Protein AF-A0A9E0RTG4-F1 (afdb_monomer)

Sequence (186 aa):
MSEPASCKRPSFFIAGAPKCGTTSLHFALNQHPGIYLPDDEVHHFSMDDPVWHRGYFHTRGGALNGVWLGEADQQVDAWYRQKYADAPDGAICGEDSPVYLYSPVAAHRIRQSVPDAKAIFMLRDPVKRAYSQYWHLMKMGRATQSFEDTLLSNPLLISGSTYELHLRHWIDVLGHDRVKIVLFED

Structure (mmCIF, N/CA/C/O backbone):
data_AF-A0A9E0RTG4-F1
#
_entry.id   AF-A0A9E0RTG4-F1
#
loop_
_atom_site.group_PDB
_atom_site.id
_atom_site.type_symbol
_atom_site.label_atom_id
_atom_site.label_alt_id
_atom_site.label_comp_id
_atom_site.label_asym_id
_atom_site.label_entity_id
_atom_site.label_seq_id
_atom_site.pdbx_PDB_ins_code
_atom_site.Cartn_x
_atom_site.Cartn_y
_atom_site.Cartn_z
_atom_site.occupancy
_atom_site.B_iso_or_equiv
_atom_site.auth_seq_id
_atom_site.auth_comp_id
_atom_site.auth_asym_id
_atom_site.auth_atom_id
_atom_site.pdbx_PDB_model_num
ATOM 1 N N . MET A 1 1 ? -15.977 8.979 34.173 1.00 32.62 1 MET A N 1
ATOM 2 C CA . MET A 1 1 ? -15.911 9.482 32.786 1.00 32.62 1 MET A CA 1
ATOM 3 C C . MET A 1 1 ? -14.737 8.770 32.146 1.00 32.62 1 MET A C 1
ATOM 5 O O . MET A 1 1 ? -13.634 8.930 32.646 1.00 32.62 1 MET A O 1
ATOM 9 N N . SER A 1 2 ? -14.980 7.867 31.197 1.00 34.78 2 SER A N 1
ATOM 10 C CA . SER A 1 2 ? -13.913 7.154 30.485 1.00 34.78 2 SER A CA 1
ATOM 11 C C . SER A 1 2 ? -13.177 8.136 29.577 1.00 34.78 2 SER A C 1
ATOM 13 O O . SER A 1 2 ? -13.837 8.899 28.873 1.00 34.78 2 SER A O 1
ATOM 15 N N . GLU A 1 3 ? -11.844 8.136 29.614 1.00 34.00 3 GLU A N 1
ATOM 16 C CA . GLU A 1 3 ? -11.017 8.895 28.670 1.00 34.00 3 GLU A CA 1
ATOM 17 C C . GLU A 1 3 ? -11.428 8.566 27.222 1.00 34.00 3 GLU A C 1
ATOM 19 O O . GLU A 1 3 ? -11.713 7.396 26.930 1.00 34.00 3 GLU A O 1
ATOM 24 N N . PRO A 1 4 ? -11.483 9.552 26.308 1.00 39.31 4 PRO A N 1
ATOM 25 C CA . PRO A 1 4 ? -11.612 9.253 24.890 1.00 39.31 4 PRO A CA 1
ATOM 26 C C . PRO A 1 4 ? -10.400 8.411 24.475 1.00 39.31 4 PRO A C 1
ATOM 28 O O . PRO A 1 4 ? -9.256 8.747 24.779 1.00 39.31 4 PRO A O 1
ATOM 31 N N . ALA A 1 5 ? -10.651 7.269 23.835 1.00 45.44 5 ALA A N 1
ATOM 32 C CA . ALA A 1 5 ? -9.586 6.411 23.344 1.00 45.44 5 ALA A CA 1
ATOM 33 C C . ALA A 1 5 ? -8.844 7.153 22.224 1.00 45.44 5 ALA A C 1
ATOM 35 O O . ALA A 1 5 ? -9.316 7.205 21.089 1.00 45.44 5 ALA A O 1
ATOM 36 N N . SER A 1 6 ? -7.699 7.751 22.552 1.00 53.72 6 SER A N 1
ATOM 37 C CA . SER A 1 6 ? -6.778 8.264 21.546 1.00 53.72 6 SER A CA 1
ATOM 38 C C . SER A 1 6 ? -6.336 7.117 20.642 1.00 53.72 6 SER A C 1
ATOM 40 O O . SER A 1 6 ? -6.116 5.983 21.088 1.00 53.72 6 SER A O 1
ATOM 42 N N . CYS A 1 7 ? -6.247 7.389 19.346 1.00 62.59 7 CYS A N 1
ATOM 43 C CA . CYS A 1 7 ? -5.831 6.395 18.379 1.00 62.59 7 CYS A CA 1
ATOM 44 C C . CYS A 1 7 ? -4.327 6.115 18.535 1.00 62.59 7 CYS A C 1
ATOM 46 O O . CYS A 1 7 ? -3.487 6.863 18.051 1.00 62.59 7 CYS A O 1
ATOM 48 N N . LYS A 1 8 ? -3.969 5.049 19.262 1.00 73.25 8 LYS A N 1
ATOM 49 C CA . LYS A 1 8 ? -2.560 4.732 19.579 1.00 73.25 8 LYS A CA 1
ATOM 50 C C . LYS A 1 8 ? -1.876 3.815 18.564 1.00 73.25 8 LYS A C 1
ATOM 52 O O . LYS A 1 8 ? -0.674 3.588 18.692 1.00 73.25 8 LYS A O 1
ATOM 57 N N . ARG A 1 9 ? -2.623 3.231 17.620 1.00 82.75 9 ARG A N 1
ATOM 58 C CA . ARG A 1 9 ? -2.137 2.274 16.609 1.00 82.75 9 ARG A CA 1
ATOM 59 C C . ARG A 1 9 ? -3.038 2.290 15.368 1.00 82.75 9 ARG A C 1
ATOM 61 O O . ARG A 1 9 ? -4.231 2.568 15.510 1.00 82.75 9 ARG A O 1
ATOM 68 N N . PRO A 1 10 ? -2.513 1.955 14.178 1.00 93.62 10 PRO A N 1
ATOM 69 C CA . PRO A 1 10 ? -3.327 1.861 12.976 1.00 93.62 10 PRO A CA 1
ATOM 70 C C . PRO A 1 10 ? -4.262 0.653 13.031 1.00 93.62 10 PRO A C 1
ATOM 72 O O . PRO A 1 10 ? -3.950 -0.388 13.608 1.00 93.62 10 PRO A O 1
ATOM 75 N N . SER A 1 11 ? -5.419 0.808 12.399 1.00 94.75 11 SER A N 1
ATOM 76 C CA . SER A 1 11 ? -6.455 -0.224 12.262 1.00 94.75 11 SER A CA 1
ATOM 77 C C . SER A 1 11 ? -6.643 -0.683 10.812 1.00 94.75 11 SER A C 1
ATOM 79 O O . SER A 1 11 ? -7.240 -1.732 10.559 1.00 94.75 11 SER A O 1
ATOM 81 N N . PHE A 1 12 ? -6.105 0.074 9.854 1.00 97.62 12 PHE A N 1
ATOM 82 C CA . PHE A 1 12 ? -6.075 -0.292 8.445 1.00 97.62 12 PHE A CA 1
ATOM 83 C C . PHE A 1 12 ? -4.732 0.065 7.800 1.00 97.62 12 PHE A C 1
ATOM 85 O O . PHE A 1 12 ? -4.020 0.948 8.270 1.00 97.62 12 PHE A O 1
ATOM 92 N N . PHE A 1 13 ? -4.401 -0.619 6.708 1.00 98.25 13 PHE A N 1
ATOM 93 C CA . PHE A 1 13 ? -3.112 -0.498 6.032 1.00 98.25 13 PHE A CA 1
ATOM 94 C C . PHE A 1 13 ? -3.311 -0.328 4.528 1.00 98.25 13 PHE A C 1
ATOM 96 O O . PHE A 1 13 ? -3.950 -1.166 3.896 1.00 98.25 13 PHE A O 1
ATOM 103 N N . ILE A 1 14 ? -2.742 0.719 3.937 1.00 98.31 14 ILE A N 1
ATOM 104 C CA . ILE A 1 14 ? -2.537 0.824 2.4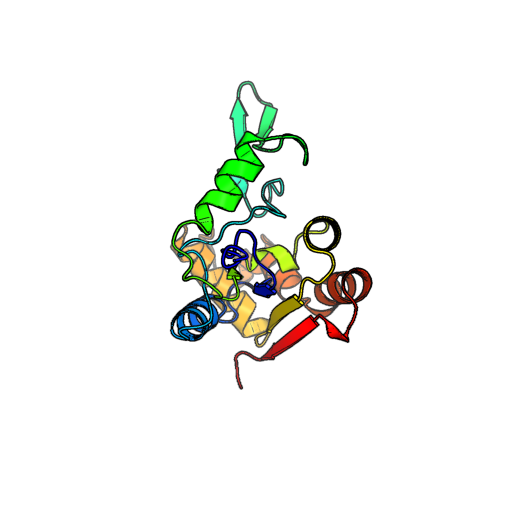91 1.00 98.31 14 ILE A CA 1
ATOM 105 C C . ILE A 1 14 ? -1.247 0.054 2.201 1.00 98.31 14 ILE A C 1
ATOM 107 O O . ILE A 1 14 ? -0.135 0.563 2.319 1.00 98.31 14 ILE A O 1
ATOM 111 N N . ALA A 1 15 ? -1.402 -1.237 1.928 1.00 97.75 15 ALA A N 1
ATOM 112 C CA . ALA A 1 15 ? -0.297 -2.190 1.933 1.00 97.75 15 ALA A CA 1
ATOM 113 C C . ALA A 1 15 ? 0.305 -2.416 0.542 1.00 97.75 15 ALA A C 1
ATOM 115 O O . ALA A 1 15 ? 1.236 -3.199 0.395 1.00 97.75 15 ALA A O 1
ATOM 116 N N . GLY A 1 16 ? -0.209 -1.752 -0.492 1.00 96.44 16 GLY A N 1
ATOM 117 C CA . GLY A 1 16 ? 0.345 -1.848 -1.833 1.00 96.44 16 GLY A CA 1
ATOM 118 C C . GLY A 1 16 ? -0.578 -1.342 -2.925 1.00 96.44 16 GLY A C 1
ATOM 119 O O . GLY A 1 16 ? -1.669 -0.865 -2.650 1.00 96.44 16 GLY A O 1
ATOM 120 N N . ALA A 1 17 ? -0.163 -1.431 -4.183 1.00 96.62 17 ALA A N 1
ATOM 121 C CA . ALA A 1 17 ? 1.205 -1.725 -4.611 1.00 96.62 17 ALA A CA 1
ATOM 122 C C . ALA A 1 17 ? 1.969 -0.422 -4.933 1.00 96.62 17 ALA A C 1
ATOM 124 O O . ALA A 1 17 ? 1.361 0.561 -5.376 1.00 96.62 17 ALA A O 1
ATOM 125 N N . PRO A 1 18 ? 3.311 -0.388 -4.810 1.00 95.50 18 PRO A N 1
ATOM 126 C CA . PRO A 1 18 ? 4.097 0.757 -5.243 1.00 95.50 18 PRO A CA 1
ATOM 127 C C . PRO A 1 18 ? 3.810 1.093 -6.708 1.00 95.50 18 PRO A C 1
ATOM 129 O O . PRO A 1 18 ? 3.709 0.206 -7.563 1.00 95.50 18 PRO A O 1
ATOM 132 N N . LYS A 1 19 ? 3.735 2.397 -6.995 1.00 96.12 19 LYS A N 1
ATOM 133 C C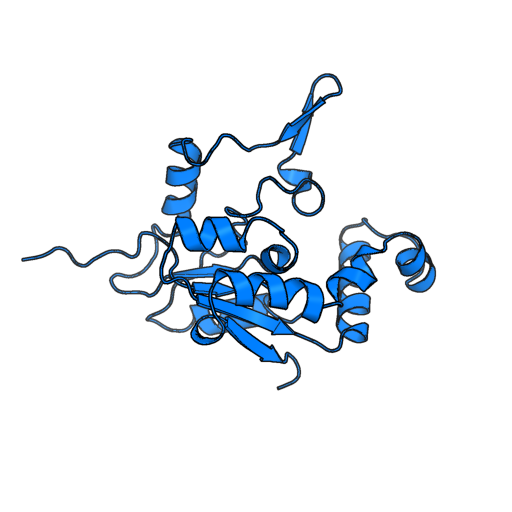A . LYS A 1 19 ? 3.443 2.965 -8.328 1.00 96.12 19 LYS A CA 1
ATOM 134 C C . LYS A 1 19 ? 2.015 2.727 -8.842 1.00 96.12 19 LYS A C 1
ATOM 136 O O . LYS A 1 19 ? 1.767 2.915 -10.038 1.00 96.12 19 LYS A O 1
ATOM 141 N N . CYS A 1 20 ? 1.090 2.409 -7.936 1.00 97.56 20 CYS A N 1
ATOM 142 C CA . CYS A 1 20 ? -0.345 2.278 -8.212 1.00 97.56 20 CYS A CA 1
ATOM 143 C C . CYS A 1 20 ? -1.194 3.401 -7.591 1.00 97.56 20 CYS A C 1
ATOM 145 O O . CYS A 1 20 ? -2.394 3.236 -7.453 1.00 97.56 20 CYS A O 1
ATOM 147 N N . GLY A 1 21 ? -0.591 4.533 -7.206 1.00 96.06 21 GLY A N 1
ATOM 148 C CA . GLY A 1 21 ? -1.337 5.703 -6.714 1.00 96.06 21 GLY A CA 1
ATOM 149 C C . GLY A 1 21 ? -1.620 5.735 -5.209 1.00 96.06 21 GLY A C 1
ATOM 150 O O . GLY A 1 21 ? -2.395 6.583 -4.779 1.00 96.06 21 GLY A O 1
ATOM 151 N N . THR A 1 22 ? -0.967 4.887 -4.408 1.00 96.56 22 THR A N 1
ATOM 152 C CA . THR A 1 22 ? -1.130 4.845 -2.939 1.00 96.56 22 THR A CA 1
ATOM 153 C C . THR A 1 22 ? -0.923 6.206 -2.282 1.00 96.56 22 THR A C 1
ATOM 155 O O . THR A 1 22 ? -1.749 6.610 -1.480 1.00 96.56 22 THR A O 1
ATOM 158 N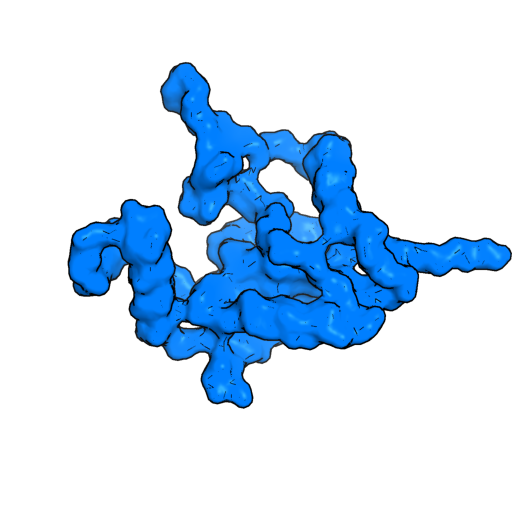 N . THR A 1 23 ? 0.064 6.988 -2.730 1.00 95.62 23 THR A N 1
ATOM 159 C CA . THR A 1 23 ? 0.286 8.362 -2.253 1.00 95.62 23 THR A CA 1
ATOM 160 C C . THR A 1 23 ? -0.923 9.279 -2.489 1.00 95.62 23 THR A C 1
ATOM 162 O O . THR A 1 23 ? -1.260 10.099 -1.644 1.00 95.62 23 THR A O 1
ATOM 165 N N . SER A 1 24 ? -1.610 9.155 -3.629 1.00 96.12 24 SER A N 1
ATOM 166 C CA . SER A 1 24 ? -2.820 9.943 -3.899 1.00 96.12 24 SER A CA 1
ATOM 167 C C . SER A 1 24 ? -3.982 9.502 -3.010 1.00 96.12 24 SER A C 1
ATOM 169 O O . SER A 1 24 ? -4.694 10.354 -2.482 1.00 96.12 24 SER A O 1
ATOM 171 N N . LEU A 1 25 ? -4.143 8.191 -2.801 1.00 96.75 25 LEU A N 1
ATOM 172 C CA . LEU A 1 25 ? -5.133 7.647 -1.869 1.00 96.75 25 LEU A CA 1
ATOM 173 C C . LEU A 1 25 ? -4.851 8.084 -0.427 1.00 96.75 25 LEU A C 1
ATOM 175 O O . LEU A 1 25 ? -5.777 8.485 0.268 1.00 96.75 25 LEU A O 1
ATOM 179 N N . HIS A 1 26 ? -3.588 8.054 -0.004 1.00 97.25 26 HIS A N 1
ATOM 180 C CA . HIS A 1 26 ? -3.135 8.555 1.286 1.00 97.25 26 HIS A CA 1
ATOM 181 C C . HIS A 1 26 ? -3.600 9.995 1.496 1.00 97.25 26 HIS A C 1
ATOM 183 O O . HIS A 1 26 ? -4.314 10.275 2.455 1.00 97.25 26 HIS A O 1
ATOM 189 N N . PHE A 1 27 ? -3.264 10.898 0.566 1.00 96.75 27 PHE A N 1
ATOM 190 C CA . PHE A 1 27 ? -3.663 12.302 0.670 1.00 96.75 27 PHE A CA 1
ATOM 191 C C . PHE A 1 27 ? -5.182 12.477 0.686 1.00 96.75 27 PHE A C 1
ATOM 193 O O . PHE A 1 27 ? -5.687 13.284 1.460 1.00 96.75 27 PHE A O 1
ATOM 200 N N . ALA A 1 28 ? -5.919 11.724 -0.134 1.00 96.56 28 ALA A N 1
ATOM 201 C CA . ALA A 1 28 ? -7.377 11.797 -0.161 1.00 96.56 28 ALA A CA 1
ATOM 202 C C . ALA A 1 28 ? -8.010 11.324 1.160 1.00 96.56 28 ALA A C 1
ATOM 204 O O . ALA A 1 28 ? -8.926 11.966 1.668 1.00 96.56 28 ALA A O 1
ATOM 205 N N . LEU A 1 29 ? -7.515 10.227 1.743 1.00 96.44 29 LEU A N 1
ATOM 206 C CA . LEU A 1 29 ? -8.007 9.713 3.022 1.00 96.44 29 LEU A CA 1
ATOM 207 C C . LEU A 1 29 ? -7.655 10.643 4.185 1.00 96.44 29 LEU A C 1
ATOM 209 O O . LEU A 1 29 ? -8.510 10.885 5.033 1.00 96.44 29 LEU A O 1
ATOM 213 N N . ASN A 1 30 ? -6.448 11.214 4.199 1.00 94.94 30 ASN A N 1
ATOM 214 C CA . ASN A 1 30 ? -6.004 12.117 5.265 1.00 94.94 30 ASN A CA 1
ATOM 215 C C . ASN A 1 30 ? -6.729 13.483 5.248 1.00 94.94 30 ASN A C 1
ATOM 217 O O . ASN A 1 30 ? -6.630 14.248 6.200 1.00 94.94 30 ASN A O 1
ATOM 221 N N . GLN A 1 31 ? -7.491 13.800 4.191 1.00 96.50 31 GLN A N 1
ATOM 222 C CA . GLN A 1 31 ? -8.398 14.959 4.172 1.00 96.50 31 GLN A CA 1
ATOM 223 C C . GLN A 1 31 ? -9.698 14.723 4.956 1.00 96.50 31 GLN A C 1
ATOM 225 O O . GLN A 1 31 ? -10.408 15.681 5.269 1.00 96.50 31 GLN A O 1
ATOM 230 N N . HIS A 1 32 ? -10.053 13.471 5.251 1.00 96.38 32 HIS A N 1
ATOM 231 C CA . HIS A 1 32 ? -11.275 13.163 5.981 1.00 96.38 32 HIS A CA 1
ATOM 232 C C . HIS A 1 32 ? -11.073 13.412 7.488 1.00 96.38 32 HIS A C 1
ATOM 234 O O . HIS A 1 32 ? -10.187 12.803 8.080 1.00 96.38 32 HIS A O 1
ATOM 240 N N . PRO A 1 33 ? -11.930 14.201 8.169 1.00 94.00 33 PRO A N 1
ATOM 241 C CA . PRO A 1 33 ? -11.701 14.613 9.563 1.00 94.00 33 PRO A CA 1
ATOM 242 C C . PRO A 1 33 ? -11.706 13.459 10.580 1.00 94.00 33 PRO A C 1
ATOM 244 O O . PRO A 1 33 ? -11.260 13.625 11.708 1.00 94.00 33 PRO A O 1
ATOM 247 N N . GLY A 1 34 ? -12.239 12.296 10.196 1.00 95.44 34 GLY A N 1
ATOM 248 C CA . GLY A 1 34 ? -12.244 11.076 11.009 1.00 95.44 34 GLY A CA 1
ATOM 249 C C . GLY A 1 34 ? -11.129 10.072 10.693 1.00 95.44 34 GLY A C 1
ATOM 250 O O . GLY A 1 34 ? -11.194 8.957 11.202 1.00 95.44 34 GLY A O 1
ATOM 251 N N . ILE A 1 35 ? -10.167 10.402 9.826 1.00 96.19 35 ILE A N 1
ATOM 252 C CA . ILE A 1 35 ? -9.053 9.518 9.452 1.00 96.19 35 ILE A CA 1
ATOM 253 C C . ILE A 1 35 ? -7.731 10.230 9.732 1.00 96.19 35 ILE A C 1
ATOM 255 O O . ILE A 1 35 ? -7.622 11.433 9.531 1.00 96.19 35 ILE A O 1
ATOM 259 N N . TYR A 1 36 ? -6.735 9.471 10.183 1.00 96.62 36 TYR A N 1
ATOM 260 C CA . TYR A 1 36 ? -5.370 9.958 10.346 1.00 96.62 36 TYR A CA 1
ATOM 261 C C . TYR A 1 36 ? -4.363 8.977 9.738 1.00 96.62 36 TYR A C 1
ATOM 263 O O . TYR A 1 36 ? -4.412 7.773 9.998 1.00 96.62 36 TYR A O 1
ATOM 271 N N . LEU A 1 37 ? -3.430 9.497 8.950 1.00 96.12 37 LEU A N 1
ATOM 272 C CA . LEU A 1 37 ? -2.278 8.784 8.406 1.00 96.12 37 LEU A CA 1
ATOM 273 C C . LEU A 1 37 ? -1.013 9.624 8.678 1.00 96.12 37 LEU A C 1
ATOM 275 O O . LEU A 1 37 ? -1.044 10.828 8.421 1.00 96.12 37 LEU A O 1
ATOM 279 N N . PRO A 1 38 ? 0.089 9.029 9.177 1.00 93.88 38 PRO A N 1
ATOM 280 C CA . PRO A 1 38 ? 1.368 9.732 9.314 1.00 93.88 38 PRO A CA 1
ATOM 281 C C . PRO A 1 38 ? 1.924 10.173 7.953 1.00 93.88 38 PRO A C 1
ATOM 283 O O . PRO A 1 38 ? 1.828 9.408 7.003 1.00 93.88 38 PRO A O 1
ATOM 286 N N . ASP A 1 39 ? 2.572 11.337 7.863 1.00 91.00 39 ASP A N 1
ATOM 287 C CA . ASP A 1 39 ? 3.062 11.895 6.585 1.00 91.00 39 ASP A CA 1
ATOM 288 C C . ASP A 1 39 ? 4.107 11.026 5.852 1.00 91.00 39 ASP A C 1
ATOM 290 O O . ASP A 1 39 ? 4.315 11.183 4.646 1.00 91.00 39 ASP A O 1
ATOM 294 N N . ASP A 1 40 ? 4.801 10.136 6.567 1.00 86.62 40 ASP A N 1
ATOM 295 C CA . ASP A 1 40 ? 5.832 9.259 6.020 1.00 86.62 40 ASP A CA 1
ATOM 296 C C . ASP A 1 40 ? 5.413 7.782 5.966 1.00 86.62 40 ASP A C 1
ATOM 298 O O . ASP A 1 40 ? 4.680 7.284 6.821 1.00 86.62 40 ASP A O 1
ATOM 302 N N . GLU A 1 41 ? 5.924 7.052 4.965 1.00 87.88 41 GLU A N 1
ATOM 303 C CA . GLU A 1 41 ? 5.752 5.599 4.900 1.00 87.88 41 GLU A CA 1
ATOM 304 C C . GLU A 1 41 ? 6.530 4.941 6.058 1.00 87.88 41 GLU A C 1
ATOM 306 O O . GLU A 1 41 ? 7.757 5.018 6.132 1.00 87.88 41 GLU A O 1
ATOM 311 N N . VAL A 1 42 ? 5.809 4.320 6.998 1.00 87.12 42 VAL A N 1
ATOM 312 C CA . VAL A 1 42 ? 6.373 3.919 8.301 1.00 87.12 42 VAL A CA 1
ATOM 313 C C . VAL A 1 42 ? 7.170 2.612 8.233 1.00 87.12 42 VAL A C 1
ATOM 315 O O . VAL A 1 42 ? 8.144 2.440 8.965 1.00 87.12 42 VAL A O 1
ATOM 318 N N . HIS A 1 43 ? 6.768 1.678 7.368 1.00 88.94 43 HIS A N 1
ATOM 319 C CA . HIS A 1 43 ? 7.471 0.421 7.078 1.00 88.94 43 HIS A CA 1
ATOM 320 C C . HIS A 1 43 ? 7.719 -0.518 8.270 1.00 88.94 43 HIS A C 1
ATOM 322 O O . HIS A 1 43 ? 8.462 -1.492 8.142 1.00 88.94 43 HIS A O 1
ATOM 328 N N . HIS A 1 44 ? 7.080 -0.268 9.414 1.00 87.81 44 HIS A N 1
ATOM 329 C CA . HIS A 1 44 ? 7.273 -0.985 10.673 1.00 87.81 44 HIS A CA 1
ATOM 330 C C . HIS A 1 44 ? 7.257 -2.517 10.530 1.00 87.81 44 HIS A C 1
ATOM 332 O O . HIS A 1 44 ? 8.161 -3.197 11.015 1.00 87.81 44 HIS A O 1
ATOM 338 N N . PHE A 1 45 ? 6.281 -3.068 9.806 1.00 89.94 45 PHE A N 1
ATOM 339 C CA . PHE A 1 45 ? 6.077 -4.512 9.672 1.00 89.94 45 PHE A CA 1
ATOM 340 C C . PHE A 1 45 ? 6.967 -5.194 8.622 1.00 89.94 45 PHE A C 1
ATOM 342 O O . PHE A 1 45 ? 6.975 -6.425 8.546 1.00 89.94 45 PHE A O 1
ATOM 349 N N . SER A 1 46 ? 7.746 -4.425 7.856 1.00 87.38 46 SER A N 1
ATOM 350 C CA . SER A 1 46 ? 8.703 -4.937 6.864 1.00 87.38 46 SER A CA 1
ATOM 351 C C . SER A 1 46 ? 10.113 -4.368 7.021 1.00 87.38 46 SER A C 1
ATOM 353 O O . SER A 1 46 ? 10.920 -4.529 6.115 1.00 87.38 46 SER A O 1
ATOM 355 N N . MET A 1 47 ? 10.415 -3.655 8.108 1.00 75.75 47 MET A N 1
ATOM 356 C CA . MET A 1 47 ? 11.676 -2.917 8.289 1.00 75.75 47 MET A CA 1
ATOM 357 C C . MET A 1 47 ? 12.924 -3.810 8.177 1.00 75.75 47 MET A C 1
ATOM 359 O O . MET A 1 47 ? 14.005 -3.339 7.831 1.00 75.75 47 MET A O 1
ATOM 363 N N . ASP A 1 48 ? 12.759 -5.109 8.417 1.00 69.38 48 ASP A N 1
ATOM 364 C CA . ASP A 1 48 ? 13.778 -6.146 8.309 1.00 69.38 48 ASP A CA 1
ATOM 365 C C . ASP A 1 48 ? 13.973 -6.706 6.886 1.00 69.38 48 ASP A C 1
ATOM 367 O O . ASP A 1 48 ? 14.703 -7.681 6.715 1.00 69.38 48 ASP A O 1
ATOM 371 N N . ASP A 1 49 ? 13.379 -6.097 5.858 1.00 74.88 49 ASP A N 1
ATOM 372 C CA . ASP A 1 49 ? 13.569 -6.508 4.468 1.00 74.88 49 ASP A CA 1
ATOM 373 C C . ASP A 1 49 ? 14.747 -5.759 3.806 1.00 74.88 49 ASP A C 1
ATOM 375 O O . ASP A 1 49 ? 14.599 -4.614 3.369 1.00 74.88 49 ASP A O 1
ATOM 379 N N . PRO A 1 50 ? 15.932 -6.377 3.645 1.00 66.38 50 PRO A N 1
ATOM 380 C CA . PRO A 1 50 ? 17.091 -5.701 3.067 1.00 66.38 50 PRO A CA 1
ATOM 381 C C . PRO A 1 50 ? 16.959 -5.441 1.561 1.00 66.38 50 PRO A C 1
ATOM 383 O O . PRO A 1 50 ? 17.784 -4.721 0.995 1.00 66.38 50 PRO A O 1
ATOM 386 N N . VAL A 1 51 ? 15.969 -6.024 0.878 1.00 70.69 51 VAL A N 1
ATOM 387 C CA . VAL A 1 51 ? 15.720 -5.782 -0.548 1.00 70.69 51 VAL A CA 1
ATOM 388 C C . VAL A 1 51 ? 15.007 -4.448 -0.720 1.00 70.69 51 VAL A C 1
ATOM 390 O O . VAL A 1 51 ? 15.450 -3.613 -1.514 1.00 70.69 51 VAL A O 1
ATOM 393 N N . TRP A 1 52 ? 13.944 -4.227 0.051 1.00 68.50 52 TRP A N 1
ATOM 394 C CA . TRP A 1 52 ? 13.100 -3.036 -0.068 1.00 68.50 52 TRP A CA 1
ATOM 395 C C . TRP A 1 52 ? 13.535 -1.890 0.850 1.00 68.50 52 TRP A C 1
ATOM 397 O O . TRP A 1 52 ? 13.382 -0.726 0.481 1.00 68.50 52 TRP A O 1
ATOM 407 N N . HIS A 1 53 ? 14.193 -2.207 1.966 1.00 68.44 53 HIS A N 1
ATOM 408 C CA . HIS A 1 53 ? 14.550 -1.268 3.032 1.00 68.44 53 HIS A CA 1
ATOM 409 C C . HIS A 1 53 ? 16.053 -1.113 3.229 1.00 68.44 53 HIS A C 1
ATOM 411 O O . HIS A 1 53 ? 16.505 -0.878 4.341 1.00 68.44 53 HIS A O 1
ATOM 417 N N . ARG A 1 54 ? 16.854 -1.163 2.152 1.00 60.00 54 ARG A N 1
ATOM 418 C CA . ARG A 1 54 ? 18.330 -1.026 2.215 1.00 60.00 54 ARG A CA 1
ATOM 419 C C . ARG A 1 54 ? 18.840 0.111 3.111 1.00 60.00 54 ARG A C 1
ATOM 421 O O . ARG A 1 54 ? 19.901 -0.041 3.695 1.00 60.00 54 ARG A O 1
ATOM 428 N N . GLY A 1 55 ? 18.116 1.228 3.225 1.00 57.44 55 GLY A N 1
ATOM 429 C CA . GLY A 1 55 ? 18.496 2.356 4.091 1.00 57.44 55 GLY A CA 1
ATOM 430 C C . GLY A 1 55 ? 18.471 2.052 5.596 1.00 57.44 55 GLY A C 1
ATOM 431 O O . GLY A 1 55 ? 19.167 2.715 6.357 1.00 57.44 55 GLY A O 1
ATOM 432 N N . TYR A 1 56 ? 17.731 1.027 6.022 1.00 55.53 56 TYR A N 1
ATOM 433 C CA . TYR A 1 56 ? 17.701 0.538 7.404 1.00 55.53 56 TYR A CA 1
ATOM 434 C C . TYR A 1 56 ? 18.822 -0.472 7.701 1.00 55.53 56 TYR A C 1
ATOM 436 O O . TYR A 1 56 ? 18.978 -0.914 8.841 1.00 55.53 56 TYR A O 1
ATOM 444 N N . PHE A 1 57 ? 19.637 -0.819 6.698 1.00 60.28 57 PHE A N 1
ATOM 445 C CA . PHE A 1 57 ? 20.743 -1.763 6.815 1.00 60.28 57 PHE A CA 1
ATOM 446 C C . PHE A 1 57 ? 22.069 -1.063 6.543 1.00 60.28 57 PHE A C 1
ATOM 448 O O . PHE A 1 57 ? 22.275 -0.457 5.495 1.00 60.28 57 PHE A O 1
ATOM 455 N N . HIS A 1 58 ? 23.005 -1.193 7.477 1.00 57.81 58 HIS A N 1
ATOM 456 C CA . HIS A 1 58 ? 24.352 -0.655 7.336 1.00 57.81 58 HIS A CA 1
ATOM 457 C C . HIS A 1 58 ? 25.373 -1.781 7.474 1.00 57.81 58 HIS A C 1
ATOM 459 O O . HIS A 1 58 ? 25.293 -2.626 8.367 1.00 57.81 58 HIS A O 1
ATOM 465 N N . THR A 1 59 ? 26.378 -1.793 6.603 1.00 52.75 59 THR A N 1
ATOM 466 C CA . THR A 1 59 ? 27.499 -2.725 6.730 1.00 52.75 59 THR A CA 1
ATOM 467 C C . THR A 1 59 ? 28.512 -2.188 7.733 1.00 52.75 59 THR A C 1
ATOM 469 O O . THR A 1 59 ? 29.112 -1.138 7.499 1.00 52.75 59 THR A O 1
ATOM 472 N N . ARG A 1 60 ? 28.759 -2.919 8.826 1.00 45.16 60 ARG A N 1
ATOM 473 C CA . ARG A 1 60 ? 29.871 -2.640 9.754 1.00 45.16 60 ARG A CA 1
ATOM 474 C C . ARG A 1 60 ? 30.707 -3.908 9.903 1.00 45.16 60 ARG A C 1
ATOM 476 O O . ARG A 1 60 ? 30.176 -4.945 10.277 1.00 45.16 60 ARG A O 1
ATOM 483 N N . GLY A 1 61 ? 31.999 -3.832 9.574 1.00 49.59 61 GLY A N 1
ATOM 484 C CA . GLY A 1 61 ? 32.922 -4.974 9.667 1.00 49.59 61 GLY A CA 1
ATOM 485 C C . GLY A 1 61 ? 32.660 -6.115 8.671 1.00 49.59 61 GLY A C 1
ATOM 486 O O . GLY A 1 61 ? 33.043 -7.244 8.946 1.00 49.59 61 GLY A O 1
ATOM 487 N N . GLY A 1 62 ? 31.993 -5.851 7.541 1.00 48.47 62 GLY A N 1
ATOM 488 C CA . GLY A 1 62 ? 31.679 -6.870 6.525 1.00 48.47 62 GLY A CA 1
ATOM 489 C C . GLY A 1 62 ? 30.378 -7.650 6.758 1.00 48.47 62 GLY A C 1
ATOM 490 O O . GLY A 1 62 ? 29.977 -8.410 5.884 1.00 48.47 62 GLY A O 1
ATOM 491 N N . ALA A 1 63 ? 29.685 -7.426 7.880 1.00 52.53 63 ALA A N 1
ATOM 492 C CA . ALA A 1 63 ? 28.350 -7.966 8.139 1.00 52.53 63 ALA A CA 1
ATOM 493 C C . ALA A 1 63 ? 27.261 -6.921 7.838 1.00 52.53 63 ALA A C 1
ATOM 495 O O . ALA A 1 63 ? 27.420 -5.740 8.170 1.00 52.53 63 ALA A O 1
ATOM 496 N N . LEU A 1 64 ? 26.156 -7.355 7.219 1.00 51.28 64 LEU A N 1
ATOM 497 C CA . LEU A 1 64 ? 24.925 -6.568 7.095 1.00 51.28 64 LEU A CA 1
ATOM 498 C C . LEU A 1 64 ? 24.269 -6.482 8.475 1.00 51.28 64 LEU A C 1
ATOM 500 O O . LEU A 1 64 ? 23.734 -7.473 8.962 1.00 51.28 64 LEU A O 1
ATOM 504 N N . ASN A 1 65 ? 24.312 -5.306 9.099 1.00 48.50 65 ASN A N 1
ATOM 505 C CA . ASN A 1 65 ?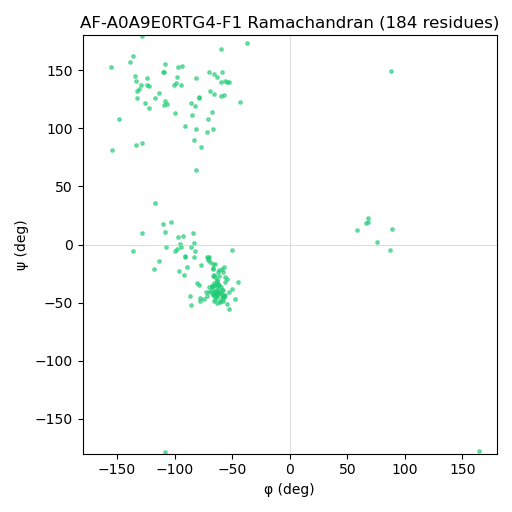 23.591 -5.047 10.338 1.00 48.50 65 ASN A CA 1
ATOM 506 C C . ASN A 1 65 ? 22.306 -4.294 9.987 1.00 48.50 65 ASN A C 1
ATOM 508 O O . ASN A 1 65 ? 22.359 -3.166 9.495 1.00 48.50 65 ASN A O 1
ATOM 512 N N . GLY A 1 66 ? 21.164 -4.942 10.189 1.00 53.38 66 GLY A N 1
ATOM 513 C CA . GLY A 1 66 ? 19.846 -4.325 10.061 1.00 53.38 66 GLY A CA 1
ATOM 514 C C . GLY A 1 66 ? 19.334 -3.810 11.393 1.00 53.38 66 GLY A C 1
ATOM 515 O O . GLY A 1 66 ? 19.681 -4.346 12.446 1.00 53.38 66 GLY A O 1
ATOM 516 N N . VAL A 1 67 ? 18.468 -2.802 11.347 1.00 51.88 67 VAL A N 1
ATOM 517 C CA . VAL A 1 67 ? 17.617 -2.460 12.488 1.00 51.88 67 VAL A CA 1
ATOM 518 C C . VAL A 1 67 ? 16.470 -3.474 12.534 1.00 51.88 67 VAL A C 1
ATOM 520 O O . VAL A 1 67 ? 15.397 -3.233 11.994 1.00 51.88 67 VAL A O 1
ATOM 523 N N . TRP A 1 68 ? 16.702 -4.638 13.147 1.00 51.50 68 TRP A N 1
ATOM 524 C CA . TRP A 1 68 ? 15.603 -5.397 13.744 1.00 51.50 68 TRP A CA 1
ATOM 525 C C . TRP A 1 68 ? 16.054 -6.178 14.981 1.00 51.50 68 TRP A C 1
ATOM 527 O O . TRP A 1 68 ? 16.766 -7.180 14.904 1.00 51.50 68 TRP A O 1
ATOM 537 N N . LEU A 1 69 ? 15.611 -5.679 16.132 1.00 50.34 69 LEU A N 1
ATOM 538 C CA . LEU A 1 69 ? 15.424 -6.411 17.377 1.00 50.34 69 LEU A CA 1
ATOM 539 C C . LEU A 1 69 ? 13.927 -6.761 17.428 1.00 50.34 69 LEU A C 1
ATOM 541 O O . LEU A 1 69 ? 13.117 -5.977 16.949 1.00 50.34 69 LEU A O 1
ATOM 545 N N . GLY A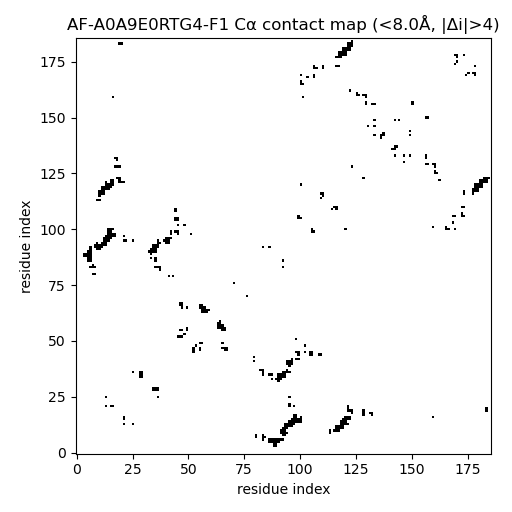 1 70 ? 13.588 -7.940 17.953 1.00 45.84 70 GLY A N 1
ATOM 546 C CA . GLY A 1 70 ? 12.244 -8.533 18.030 1.00 45.84 70 GLY A CA 1
ATOM 547 C C . GLY A 1 70 ? 11.050 -7.605 18.302 1.00 45.84 70 GLY A C 1
ATOM 548 O O . GLY A 1 70 ? 11.203 -6.486 18.775 1.00 45.84 70 GLY A O 1
ATOM 549 N N . GLU A 1 71 ? 9.835 -8.165 18.235 1.00 47.66 71 GLU A N 1
ATOM 550 C CA . GLU A 1 71 ? 8.596 -7.608 18.835 1.00 47.66 71 GLU A CA 1
ATOM 551 C C . GLU A 1 71 ? 8.740 -7.206 20.330 1.00 47.66 71 GLU A C 1
ATOM 553 O O . GLU A 1 71 ? 7.829 -6.639 20.925 1.00 47.66 71 GLU A O 1
ATOM 558 N N . ALA A 1 72 ? 9.891 -7.486 20.946 1.00 53.03 72 ALA A N 1
ATOM 559 C CA . ALA A 1 72 ? 10.266 -7.131 22.304 1.00 53.03 72 ALA A CA 1
ATOM 560 C C . ALA A 1 72 ? 11.070 -5.817 22.435 1.00 53.03 72 ALA A C 1
ATOM 562 O O . ALA A 1 72 ? 11.397 -5.444 23.565 1.00 53.03 72 ALA A O 1
ATOM 563 N N . ASP A 1 73 ? 11.413 -5.110 21.348 1.00 67.81 73 ASP A N 1
ATOM 564 C CA . ASP A 1 73 ? 12.110 -3.824 21.468 1.00 67.81 73 ASP A CA 1
ATOM 565 C C . ASP A 1 73 ? 11.131 -2.678 21.768 1.00 67.81 73 ASP A C 1
ATOM 567 O O . ASP A 1 73 ? 10.474 -2.107 20.892 1.00 67.81 73 ASP A O 1
ATOM 571 N N . GLN A 1 74 ? 11.067 -2.318 23.050 1.00 70.44 74 GLN A N 1
ATOM 572 C CA . GLN A 1 74 ? 10.245 -1.222 23.563 1.00 70.44 74 GLN A CA 1
ATOM 573 C C . GLN A 1 74 ? 10.538 0.120 22.878 1.00 70.44 74 GLN A C 1
ATOM 575 O O . GLN A 1 74 ? 9.640 0.958 22.795 1.00 70.44 74 GLN A O 1
ATOM 580 N N . GLN A 1 75 ? 11.761 0.341 22.381 1.00 72.75 75 GLN A N 1
ATOM 581 C CA . GLN A 1 75 ? 12.125 1.581 21.695 1.00 72.75 75 GLN A CA 1
ATOM 582 C C . GLN A 1 75 ? 11.490 1.651 20.306 1.00 72.75 75 GLN A C 1
ATOM 584 O O . GLN A 1 75 ? 10.969 2.699 19.930 1.00 72.75 75 GLN A O 1
ATOM 589 N N . VAL A 1 76 ? 11.468 0.535 19.571 1.00 77.25 76 VAL A N 1
ATOM 590 C CA . VAL A 1 76 ? 10.846 0.456 18.239 1.00 77.25 76 VAL A CA 1
ATOM 591 C C . VAL A 1 76 ? 9.333 0.638 18.343 1.00 77.25 76 VAL A C 1
ATOM 593 O O . VAL A 1 76 ? 8.742 1.399 17.582 1.00 77.25 76 VAL A O 1
ATOM 596 N N . ASP A 1 77 ? 8.700 -0.006 19.320 1.00 79.12 77 ASP A N 1
ATOM 597 C CA . ASP A 1 77 ? 7.262 0.121 19.572 1.00 79.12 77 ASP A CA 1
ATOM 598 C C . ASP A 1 77 ? 6.880 1.529 20.081 1.00 79.12 77 ASP A C 1
ATOM 600 O O . ASP A 1 77 ? 5.845 2.077 19.697 1.00 79.12 77 ASP A O 1
ATOM 604 N N . ALA A 1 78 ? 7.728 2.172 20.893 1.00 83.06 78 ALA A N 1
ATOM 605 C CA . ALA A 1 78 ? 7.545 3.574 21.278 1.00 83.06 78 ALA A CA 1
ATOM 606 C C . ALA A 1 78 ? 7.675 4.530 20.081 1.00 83.06 78 ALA A C 1
ATOM 608 O O . ALA A 1 78 ? 6.804 5.380 19.896 1.00 83.06 78 ALA A O 1
ATOM 609 N N . TRP A 1 79 ? 8.708 4.357 19.250 1.00 85.50 79 TRP A N 1
ATOM 610 C CA . TRP A 1 79 ? 8.886 5.113 18.008 1.00 85.50 79 TRP A CA 1
ATOM 611 C C . TRP A 1 79 ? 7.682 4.950 17.076 1.00 85.50 79 TRP A C 1
ATOM 613 O O . TRP A 1 79 ? 7.160 5.933 16.554 1.00 85.50 79 TRP A O 1
ATOM 623 N N . TYR A 1 80 ? 7.192 3.720 16.921 1.00 87.06 80 TYR A N 1
ATOM 624 C CA . TYR A 1 80 ? 6.052 3.429 16.065 1.00 87.06 80 TYR A CA 1
ATOM 625 C C . TYR A 1 80 ? 4.775 4.118 1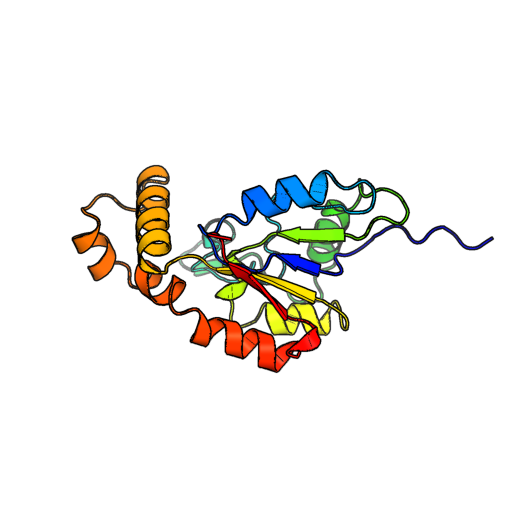6.558 1.00 87.06 80 TYR A C 1
ATOM 627 O O . TYR A 1 80 ? 4.081 4.769 15.780 1.00 87.06 80 TYR A O 1
ATOM 635 N N . ARG A 1 81 ? 4.494 4.064 17.867 1.00 87.62 81 ARG A N 1
ATOM 636 C CA . ARG A 1 81 ? 3.361 4.788 18.466 1.00 87.62 81 ARG A CA 1
ATOM 637 C C . ARG A 1 81 ? 3.463 6.300 18.312 1.00 87.62 81 ARG A C 1
ATOM 639 O O . ARG A 1 81 ? 2.438 6.955 18.151 1.00 87.62 81 ARG A O 1
ATOM 646 N N . GLN A 1 82 ? 4.672 6.857 18.358 1.00 89.50 82 GLN A N 1
ATOM 647 C CA . GLN A 1 82 ? 4.881 8.300 18.235 1.00 89.50 82 GLN A CA 1
ATOM 648 C C . GLN A 1 82 ? 4.393 8.850 16.887 1.00 89.50 82 GLN A C 1
ATOM 650 O O . GLN A 1 82 ? 3.964 9.997 16.829 1.00 89.50 82 GLN A O 1
ATOM 655 N N . LYS A 1 83 ? 4.368 8.031 15.826 1.00 91.62 83 LYS A N 1
ATOM 656 C CA . LYS A 1 83 ? 3.811 8.409 14.514 1.00 91.62 83 LYS A CA 1
ATOM 657 C C . LYS A 1 83 ? 2.335 8.825 14.562 1.00 91.62 83 LYS A C 1
ATOM 659 O O . LYS A 1 83 ? 1.868 9.531 13.673 1.00 91.62 83 LYS A O 1
ATOM 664 N N . TYR A 1 84 ? 1.620 8.412 15.606 1.00 92.88 84 TYR A N 1
ATOM 665 C CA . TYR A 1 84 ? 0.192 8.660 15.804 1.00 92.88 84 TYR A CA 1
ATOM 666 C C . TYR A 1 84 ? -0.090 9.676 16.919 1.00 92.88 84 TYR A C 1
ATOM 668 O O . TYR A 1 84 ? -1.235 9.825 17.331 1.00 92.88 84 TYR A O 1
ATOM 676 N N . ALA A 1 85 ? 0.936 10.372 17.427 1.00 91.06 85 ALA A N 1
ATOM 677 C CA . ALA A 1 85 ? 0.782 11.324 18.528 1.00 91.06 85 ALA A CA 1
ATOM 678 C C . ALA A 1 85 ? -0.123 12.518 18.176 1.00 91.06 85 ALA A C 1
ATOM 680 O O . ALA A 1 85 ? -0.818 13.020 19.055 1.00 91.06 85 ALA A O 1
ATOM 681 N N . ASP A 1 86 ? -0.143 12.920 16.903 1.00 91.56 86 ASP A N 1
ATOM 682 C CA . ASP A 1 86 ? -0.934 14.050 16.400 1.00 91.56 86 ASP A CA 1
ATOM 683 C C . ASP A 1 86 ? -2.317 13.629 15.864 1.00 91.56 86 ASP A C 1
ATOM 685 O O . ASP A 1 86 ? -3.040 14.440 15.282 1.00 91.56 86 ASP A O 1
ATOM 689 N N . ALA A 1 87 ? -2.710 12.361 16.049 1.00 93.19 87 ALA A N 1
ATOM 690 C CA . ALA A 1 87 ? -4.014 11.874 15.616 1.00 93.19 87 ALA A CA 1
ATOM 691 C C . ALA A 1 87 ? -5.148 12.555 16.409 1.00 93.19 87 ALA A C 1
ATOM 693 O O . ALA A 1 87 ? -5.120 12.528 17.644 1.00 93.19 87 ALA A O 1
ATOM 694 N N . PRO A 1 88 ? -6.179 13.113 15.741 1.00 91.50 88 PRO A N 1
ATOM 695 C CA . PRO A 1 88 ? -7.337 13.665 16.434 1.00 91.50 88 PRO A CA 1
ATOM 696 C C . PRO A 1 88 ? -8.049 12.615 17.295 1.00 91.50 88 PRO A C 1
ATOM 698 O O . PRO A 1 88 ? -8.112 11.432 16.944 1.00 91.50 88 PRO A O 1
ATOM 701 N N . ASP A 1 89 ? -8.647 13.054 18.402 1.00 89.62 89 ASP A N 1
ATOM 702 C CA . ASP A 1 89 ? -9.427 12.173 19.270 1.00 89.62 89 ASP A CA 1
ATOM 703 C C . ASP A 1 89 ? -10.562 11.490 18.491 1.00 89.62 89 ASP A C 1
ATOM 705 O O . ASP A 1 89 ? -11.361 12.133 17.810 1.00 89.62 89 ASP A O 1
ATOM 709 N N . GLY A 1 90 ? -10.638 10.161 18.601 1.00 88.69 90 GLY A N 1
ATOM 710 C CA . GLY A 1 90 ? -11.635 9.349 17.901 1.00 88.69 90 GLY A CA 1
ATOM 711 C C . GLY A 1 90 ? -11.371 9.125 16.406 1.00 88.69 90 GLY A C 1
ATOM 712 O O . GLY A 1 90 ? -12.183 8.462 15.760 1.00 88.69 90 GLY A O 1
ATOM 713 N N . ALA A 1 91 ? -10.262 9.626 15.850 1.00 94.00 91 ALA A N 1
ATOM 714 C CA . ALA A 1 91 ? -9.880 9.332 14.472 1.00 94.00 91 ALA A CA 1
ATOM 715 C C . ALA A 1 91 ? -9.528 7.847 14.284 1.00 94.00 91 ALA A C 1
ATOM 717 O O . ALA A 1 91 ? -8.963 7.188 15.159 1.00 94.00 91 ALA A O 1
ATOM 718 N N . ILE A 1 92 ? -9.826 7.322 13.098 1.00 95.44 92 ILE A N 1
ATOM 719 C CA . ILE A 1 92 ? -9.380 6.004 12.658 1.00 95.44 92 ILE A CA 1
ATOM 720 C C . ILE A 1 92 ? -7.982 6.167 12.061 1.00 95.44 92 ILE A C 1
ATOM 722 O O . ILE A 1 92 ? -7.836 6.750 10.986 1.00 95.44 92 ILE A O 1
ATOM 726 N N . CYS A 1 93 ? -6.954 5.635 12.723 1.00 96.19 93 CYS A N 1
ATOM 727 C CA . CYS A 1 93 ? -5.612 5.663 12.150 1.00 96.19 93 CYS A CA 1
ATOM 728 C C . CYS A 1 93 ? -5.411 4.548 11.133 1.00 96.19 93 CYS A C 1
ATOM 730 O O . CYS A 1 93 ? -5.848 3.406 11.344 1.00 96.19 93 CYS A O 1
ATOM 732 N N . GLY A 1 94 ? -4.671 4.868 10.080 1.00 96.62 94 GLY A N 1
ATOM 733 C CA . GLY A 1 94 ? -4.104 3.893 9.165 1.00 96.62 94 GLY A CA 1
ATOM 734 C C . GLY A 1 94 ? -2.613 4.097 8.962 1.00 96.62 94 GLY A C 1
ATOM 735 O O . GLY A 1 94 ? -2.015 5.024 9.502 1.00 96.62 94 GLY A O 1
ATOM 736 N N . GLU A 1 95 ? -2.025 3.236 8.145 1.00 96.31 95 GLU A N 1
ATOM 737 C CA . GLU A 1 95 ? -0.634 3.339 7.715 1.00 96.31 95 GLU A CA 1
ATOM 738 C C . GLU A 1 95 ? -0.531 3.134 6.202 1.00 96.31 95 GLU A C 1
ATOM 740 O O . GLU A 1 95 ? -1.208 2.262 5.658 1.00 96.31 95 GLU A O 1
ATOM 745 N N . ASP A 1 96 ? 0.330 3.900 5.528 1.00 95.69 96 ASP A N 1
ATOM 746 C CA . ASP A 1 96 ? 0.702 3.657 4.131 1.00 95.69 96 ASP A CA 1
ATOM 747 C C . ASP A 1 96 ? 2.126 3.101 4.063 1.00 95.69 96 ASP A C 1
ATOM 749 O O . ASP A 1 96 ? 3.081 3.692 4.566 1.00 95.69 96 ASP A O 1
ATOM 753 N N . SER A 1 97 ? 2.267 1.907 3.500 1.00 95.31 97 SER A N 1
ATOM 754 C CA . SER A 1 97 ? 3.555 1.260 3.260 1.00 95.31 97 SER A CA 1
ATOM 755 C C . SER A 1 97 ? 3.394 0.296 2.093 1.00 95.31 97 SER A C 1
ATOM 757 O O . SER A 1 97 ? 3.234 -0.911 2.290 1.00 95.31 97 SER A O 1
ATOM 759 N N . PRO A 1 98 ? 3.449 0.801 0.847 1.00 94.56 98 PRO A N 1
ATOM 760 C CA . PRO A 1 98 ? 3.056 0.033 -0.329 1.00 94.56 98 PRO A CA 1
ATOM 761 C C . PRO A 1 98 ? 3.908 -1.218 -0.566 1.00 94.56 98 PRO A C 1
ATOM 763 O O . PRO A 1 98 ? 3.487 -2.162 -1.228 1.00 94.56 98 PRO A O 1
ATOM 766 N N . VAL A 1 99 ? 5.132 -1.232 -0.042 1.00 92.69 99 VAL A N 1
ATOM 767 C CA . VAL A 1 99 ? 6.056 -2.370 -0.128 1.00 92.69 99 VAL A CA 1
ATOM 768 C C . VAL A 1 99 ? 5.636 -3.567 0.732 1.00 92.69 99 VAL A C 1
ATOM 770 O O . VAL A 1 99 ? 6.150 -4.663 0.515 1.00 92.69 99 VAL A O 1
ATOM 773 N N . TYR A 1 100 ? 4.682 -3.403 1.654 1.00 95.69 100 TYR A N 1
ATOM 774 C CA . TYR A 1 100 ? 4.134 -4.501 2.454 1.00 95.69 100 TYR A CA 1
ATOM 775 C C . TYR A 1 100 ? 3.560 -5.630 1.609 1.00 95.69 100 TYR A C 1
ATOM 777 O O . TYR A 1 100 ? 3.702 -6.789 1.992 1.00 95.69 100 TYR A O 1
ATOM 785 N N . LEU A 1 101 ? 3.001 -5.324 0.438 1.00 96.00 101 LEU A N 1
ATOM 786 C CA . LEU A 1 101 ? 2.499 -6.317 -0.505 1.00 96.00 101 LEU A CA 1
ATOM 787 C C . LEU A 1 101 ? 3.527 -7.418 -0.782 1.00 96.00 101 LEU A C 1
ATOM 789 O O . LEU A 1 101 ? 3.151 -8.579 -0.884 1.00 96.00 101 LEU A O 1
ATOM 793 N N . TYR A 1 102 ? 4.808 -7.062 -0.876 1.00 92.62 102 TYR A N 1
ATOM 794 C CA . TYR A 1 102 ? 5.881 -7.989 -1.237 1.00 92.62 102 TYR A CA 1
ATOM 795 C C . TYR A 1 102 ? 6.540 -8.666 -0.036 1.00 92.62 102 TYR A C 1
ATOM 797 O O . TYR A 1 102 ? 7.354 -9.571 -0.220 1.00 92.62 102 TYR A O 1
ATOM 805 N N . SER A 1 103 ? 6.243 -8.212 1.182 1.00 91.31 103 SER A N 1
ATOM 806 C CA . SER A 1 103 ? 6.862 -8.753 2.384 1.00 91.31 103 SER A CA 1
ATOM 807 C C . SER A 1 103 ? 6.205 -10.086 2.760 1.00 91.31 103 SER A C 1
ATOM 809 O O . SER A 1 103 ? 4.993 -10.122 2.978 1.00 91.31 103 SER A O 1
ATOM 811 N N . PRO A 1 104 ? 6.980 -11.173 2.927 1.00 88.94 104 PRO A N 1
ATOM 812 C CA . PRO A 1 104 ? 6.435 -12.474 3.322 1.00 88.94 104 PRO A CA 1
ATOM 813 C C . PRO A 1 104 ? 5.968 -12.521 4.787 1.00 88.94 104 PRO A C 1
ATOM 815 O O . PRO A 1 104 ? 5.349 -13.498 5.205 1.00 88.94 104 PRO A O 1
ATOM 818 N N . VAL A 1 105 ? 6.298 -11.499 5.585 1.00 90.44 105 VAL A N 1
ATOM 819 C CA . VAL A 1 105 ? 6.054 -11.462 7.037 1.00 90.44 105 VAL A CA 1
ATOM 820 C C . VAL A 1 105 ? 5.114 -10.339 7.469 1.00 90.44 105 VAL A C 1
ATOM 822 O O . VAL A 1 105 ? 4.506 -10.452 8.534 1.00 90.44 105 VAL A O 1
ATOM 825 N N . ALA A 1 106 ? 4.944 -9.281 6.665 1.00 93.88 106 ALA A N 1
ATOM 826 C CA . ALA A 1 106 ? 4.162 -8.109 7.065 1.00 93.88 106 ALA A CA 1
ATOM 827 C C . ALA A 1 106 ? 2.710 -8.463 7.417 1.00 93.88 106 ALA A C 1
ATOM 829 O O . ALA A 1 106 ? 2.234 -8.074 8.481 1.00 93.88 106 ALA A O 1
ATOM 830 N N . ALA A 1 107 ? 2.030 -9.262 6.586 1.00 96.19 107 ALA A N 1
ATOM 831 C CA . ALA A 1 107 ? 0.641 -9.658 6.832 1.00 96.19 107 ALA A CA 1
ATOM 832 C C . ALA A 1 107 ? 0.473 -10.402 8.170 1.00 96.19 107 ALA A C 1
ATOM 834 O O . ALA A 1 107 ? -0.457 -10.125 8.929 1.00 96.19 107 ALA A O 1
ATOM 835 N N . HIS A 1 108 ? 1.400 -11.314 8.487 1.00 95.25 108 HIS A N 1
ATOM 836 C CA . HIS A 1 108 ? 1.383 -12.087 9.730 1.00 95.25 108 HIS A CA 1
ATOM 837 C C . HIS A 1 108 ? 1.602 -11.191 10.950 1.00 95.25 108 HIS A C 1
ATOM 839 O O . HIS A 1 108 ? 0.809 -11.235 11.890 1.00 95.25 108 HIS A O 1
ATOM 845 N N . ARG A 1 109 ? 2.621 -10.325 10.907 1.00 92.94 109 ARG A N 1
ATOM 846 C CA . ARG A 1 109 ? 2.921 -9.395 12.006 1.00 92.94 109 ARG A CA 1
ATOM 847 C C . ARG A 1 109 ? 1.790 -8.401 12.244 1.00 92.94 109 ARG A C 1
ATOM 849 O O . ARG A 1 109 ? 1.447 -8.122 13.393 1.00 92.94 109 ARG A O 1
ATOM 856 N N . ILE A 1 110 ? 1.167 -7.916 11.169 1.00 94.56 110 ILE A N 1
ATOM 857 C CA . ILE A 1 110 ? -0.032 -7.078 11.240 1.00 94.56 110 ILE A CA 1
ATOM 858 C C . ILE A 1 110 ? -1.165 -7.844 11.923 1.00 94.56 110 ILE A C 1
ATOM 860 O O . ILE A 1 110 ? -1.740 -7.335 12.878 1.00 94.56 110 ILE A O 1
ATOM 864 N N . ARG A 1 111 ? -1.456 -9.084 11.506 1.00 94.75 111 ARG A N 1
ATOM 865 C CA . ARG A 1 111 ? -2.524 -9.903 12.104 1.00 94.75 111 ARG A CA 1
ATOM 866 C C . ARG A 1 111 ? -2.288 -10.214 13.581 1.00 94.75 111 ARG A C 1
ATOM 868 O O . ARG A 1 111 ? -3.255 -10.320 14.336 1.00 94.75 111 ARG A O 1
ATOM 875 N N . GLN A 1 112 ? -1.031 -10.390 13.978 1.00 91.94 112 GLN A N 1
ATOM 876 C CA . GLN A 1 112 ? -0.632 -10.620 15.367 1.00 91.94 112 GLN A CA 1
ATOM 877 C C . GLN A 1 112 ? -0.775 -9.348 16.211 1.00 91.94 112 GLN A C 1
ATOM 879 O O . GLN A 1 112 ? -1.327 -9.397 17.308 1.00 91.94 112 GLN A O 1
ATOM 884 N N . SER A 1 113 ? -0.328 -8.206 15.684 1.00 88.81 113 SER A N 1
ATOM 885 C CA . SER A 1 113 ? -0.311 -6.925 16.404 1.00 88.81 113 SER A CA 1
ATOM 886 C C . SER A 1 113 ? -1.675 -6.237 16.452 1.00 88.81 113 SER A C 1
ATOM 888 O O . SER A 1 113 ? -2.013 -5.575 17.435 1.00 88.81 113 SER A O 1
ATOM 890 N N . VAL A 1 114 ? -2.453 -6.378 15.379 1.00 92.00 114 VAL A N 1
ATOM 891 C CA . VAL A 1 114 ? -3.767 -5.769 15.174 1.00 92.00 114 VAL A CA 1
ATOM 892 C C . VAL A 1 114 ? -4.702 -6.861 14.644 1.00 92.00 114 VAL A C 1
ATOM 894 O O . VAL A 1 114 ? -4.876 -7.015 13.432 1.00 92.00 114 VAL A O 1
ATOM 897 N N . PRO A 1 115 ? -5.316 -7.650 15.547 1.00 92.94 115 PRO A N 1
ATOM 898 C CA . PRO A 1 115 ? -6.124 -8.797 15.166 1.00 92.94 115 PRO A CA 1
ATOM 899 C C . PRO A 1 115 ? -7.243 -8.495 14.181 1.00 92.94 115 PRO A C 1
ATOM 901 O O . PRO A 1 115 ? -7.559 -9.370 13.389 1.00 92.94 115 PRO A O 1
ATOM 904 N N . ASP A 1 116 ? -7.803 -7.284 14.200 1.00 94.19 116 ASP A N 1
ATOM 905 C CA . ASP A 1 116 ? -8.906 -6.845 13.336 1.00 94.19 116 ASP A CA 1
ATOM 906 C C . ASP A 1 116 ? -8.477 -5.937 12.176 1.00 94.19 116 ASP A C 1
ATOM 908 O O . ASP A 1 116 ? -9.304 -5.238 11.590 1.00 94.19 116 ASP A O 1
ATOM 912 N N . ALA A 1 117 ? -7.186 -5.964 11.829 1.00 95.81 117 ALA A N 1
ATOM 913 C CA . ALA A 1 117 ? -6.629 -5.159 10.753 1.00 95.81 117 ALA A CA 1
ATOM 914 C C . ALA A 1 117 ? -7.340 -5.386 9.415 1.00 95.81 117 ALA A C 1
ATOM 916 O O . ALA A 1 117 ? -7.642 -6.519 9.026 1.00 95.81 117 ALA A O 1
ATOM 917 N N . LYS A 1 118 ? -7.521 -4.289 8.679 1.00 98.06 118 LYS A N 1
ATOM 918 C CA . LYS A 1 118 ? -7.935 -4.292 7.272 1.00 98.06 118 LYS A CA 1
ATOM 919 C C . LYS A 1 118 ? -6.780 -3.860 6.379 1.00 98.06 118 LYS A C 1
ATOM 921 O O . LYS A 1 118 ? -5.974 -3.022 6.773 1.00 98.06 118 LYS A O 1
ATOM 926 N N . ALA A 1 119 ? -6.722 -4.384 5.164 1.00 98.50 119 ALA A N 1
ATOM 927 C CA . ALA A 1 119 ? -5.710 -4.022 4.180 1.00 98.50 119 ALA A CA 1
ATOM 928 C C . ALA A 1 119 ? -6.359 -3.535 2.882 1.00 98.50 119 ALA A C 1
ATOM 930 O O . ALA A 1 119 ? -7.328 -4.120 2.397 1.00 98.50 119 ALA A O 1
ATOM 931 N N . ILE A 1 120 ? -5.813 -2.462 2.320 1.00 98.56 120 ILE A N 1
ATOM 932 C CA . ILE A 1 120 ? -6.200 -1.877 1.041 1.00 98.56 120 ILE A CA 1
ATOM 933 C C . ILE A 1 120 ? -5.036 -2.058 0.067 1.00 98.56 120 ILE A C 1
ATOM 935 O O . ILE A 1 120 ? -3.896 -1.713 0.382 1.00 98.56 120 ILE A O 1
ATOM 939 N N . PHE A 1 121 ? -5.341 -2.564 -1.126 1.00 98.38 121 PHE A N 1
ATOM 940 C CA . PHE A 1 121 ? -4.399 -2.712 -2.228 1.00 98.38 121 PHE A CA 1
ATOM 941 C C . PHE A 1 121 ? -4.893 -1.957 -3.452 1.00 98.38 121 PHE A C 1
ATOM 943 O O . PHE A 1 121 ? -5.925 -2.298 -4.027 1.00 98.38 121 PHE A O 1
ATOM 950 N N . MET A 1 122 ? -4.126 -0.960 -3.871 1.00 97.75 122 MET A N 1
ATOM 951 C CA . MET A 1 122 ? -4.265 -0.330 -5.172 1.00 97.75 122 MET A CA 1
ATOM 952 C C . MET A 1 122 ? -3.476 -1.119 -6.209 1.00 97.75 122 MET A C 1
ATOM 954 O O . MET A 1 122 ? -2.259 -1.279 -6.087 1.00 97.75 122 MET A O 1
ATOM 958 N N . LEU A 1 123 ? -4.160 -1.597 -7.239 1.00 97.50 123 LEU A N 1
ATOM 959 C CA . LEU A 1 123 ? -3.554 -2.267 -8.382 1.00 97.50 123 LEU A CA 1
ATOM 960 C C . LEU A 1 123 ? -3.623 -1.358 -9.596 1.00 97.50 123 LEU A C 1
ATOM 962 O O . LEU A 1 123 ? -4.470 -0.481 -9.683 1.00 97.50 123 LEU A O 1
ATOM 966 N N . ARG A 1 124 ? -2.721 -1.572 -10.540 1.00 97.38 124 ARG A N 1
ATOM 967 C CA . ARG A 1 124 ? -2.650 -0.829 -11.795 1.00 97.38 124 ARG A CA 1
ATOM 968 C C . ARG A 1 124 ? -2.416 -1.826 -12.912 1.00 97.38 124 ARG A C 1
ATOM 970 O O . ARG A 1 124 ? -1.927 -2.923 -12.642 1.00 97.38 124 ARG A O 1
ATOM 977 N N . ASP A 1 125 ? -2.671 -1.441 -14.159 1.00 97.62 125 ASP A N 1
ATOM 978 C CA . ASP A 1 125 ? -2.143 -2.192 -15.297 1.00 97.62 125 ASP A CA 1
ATOM 979 C C . ASP A 1 125 ? -0.660 -2.583 -15.050 1.00 97.62 125 ASP A C 1
ATOM 981 O O . ASP A 1 125 ? 0.185 -1.707 -14.795 1.00 97.62 125 ASP A O 1
ATOM 985 N N . PRO A 1 126 ? -0.327 -3.889 -15.088 1.00 96.38 126 PRO A N 1
ATOM 986 C CA . PRO A 1 126 ? 0.966 -4.395 -14.639 1.00 96.38 126 PRO A CA 1
ATOM 987 C C . PRO A 1 126 ? 2.134 -3.897 -15.495 1.00 96.38 126 PRO A C 1
ATOM 989 O O . PRO A 1 126 ? 3.249 -3.756 -14.977 1.00 96.38 126 PRO A O 1
ATOM 992 N N . VAL A 1 127 ? 1.887 -3.587 -16.773 1.00 95.69 127 VAL A N 1
ATOM 993 C CA . VAL A 1 127 ? 2.886 -3.030 -17.691 1.00 95.69 127 VAL A CA 1
ATOM 994 C C . VAL A 1 127 ? 3.125 -1.562 -17.355 1.00 95.69 127 VAL A C 1
ATOM 996 O O . VAL A 1 127 ? 4.272 -1.145 -17.169 1.00 95.69 127 VAL A O 1
ATOM 999 N N . LYS A 1 128 ? 2.055 -0.778 -17.171 1.00 97.12 128 LYS A N 1
ATOM 1000 C CA . LYS A 1 128 ? 2.162 0.635 -16.768 1.00 97.12 128 LYS A CA 1
ATOM 1001 C C . LYS A 1 128 ? 2.812 0.789 -15.392 1.00 97.12 128 LYS A C 1
ATOM 1003 O O . LYS A 1 128 ? 3.595 1.723 -15.192 1.00 97.12 128 LYS A O 1
ATOM 1008 N N . ARG A 1 129 ? 2.535 -0.118 -14.448 1.00 97.38 129 ARG A N 1
ATOM 1009 C CA . ARG A 1 129 ? 3.197 -0.154 -13.135 1.00 97.38 129 ARG A CA 1
ATOM 1010 C C . ARG A 1 129 ? 4.695 -0.412 -13.272 1.00 97.38 129 ARG A C 1
ATOM 1012 O O . ARG A 1 129 ? 5.481 0.351 -12.712 1.00 97.38 129 ARG A O 1
ATOM 1019 N N . ALA A 1 130 ? 5.092 -1.441 -14.026 1.00 96.38 130 ALA A N 1
ATOM 1020 C CA . ALA A 1 130 ? 6.501 -1.777 -14.243 1.00 96.38 130 ALA A CA 1
ATOM 1021 C C . ALA A 1 130 ? 7.266 -0.612 -14.891 1.00 96.38 130 ALA A C 1
ATOM 1023 O O . ALA A 1 130 ? 8.336 -0.230 -14.415 1.00 96.38 130 ALA A O 1
ATOM 1024 N N . TYR A 1 131 ? 6.674 0.026 -15.903 1.00 96.62 131 TYR A N 1
ATOM 1025 C CA . TYR A 1 131 ? 7.254 1.202 -16.552 1.00 96.62 131 TYR A CA 1
ATOM 1026 C C . TYR A 1 131 ? 7.364 2.406 -15.599 1.00 96.62 131 TYR A C 1
ATOM 1028 O O . TYR A 1 131 ? 8.379 3.102 -15.561 1.00 96.62 131 TYR A O 1
ATOM 1036 N N . SER A 1 132 ? 6.355 2.632 -14.752 1.00 96.88 132 SER A N 1
ATOM 1037 C CA . SER A 1 132 ? 6.405 3.677 -13.721 1.00 96.88 132 SER A CA 1
ATOM 1038 C C . SER A 1 132 ? 7.464 3.398 -12.645 1.00 96.88 132 SER A C 1
ATOM 1040 O O . SER A 1 132 ? 8.109 4.332 -12.159 1.00 96.88 132 SER A O 1
ATOM 1042 N N . GLN A 1 133 ? 7.673 2.128 -12.285 1.00 96.25 133 GLN A N 1
ATOM 1043 C CA . GLN A 1 133 ? 8.732 1.712 -11.365 1.00 96.25 133 GLN A CA 1
ATOM 1044 C C . GLN A 1 133 ? 10.115 1.932 -11.975 1.00 96.25 133 GLN A C 1
ATOM 1046 O O . GLN A 1 133 ? 10.987 2.459 -11.290 1.00 96.25 133 GLN A O 1
ATOM 1051 N N . TYR A 1 134 ? 10.309 1.603 -13.253 1.00 96.50 134 TYR A N 1
ATOM 1052 C CA . TYR A 1 134 ? 11.546 1.901 -13.974 1.00 96.50 134 TYR A CA 1
ATOM 1053 C C . TYR A 1 134 ? 11.902 3.391 -13.904 1.00 96.50 134 TYR A C 1
ATOM 1055 O O . TYR A 1 134 ? 12.991 3.740 -13.454 1.00 96.50 134 TYR A O 1
ATOM 1063 N N . TRP A 1 135 ? 10.964 4.286 -14.230 1.00 97.25 135 TRP A N 1
ATOM 1064 C CA . TRP A 1 135 ? 11.211 5.730 -14.139 1.00 97.25 135 TRP A CA 1
ATOM 1065 C C . TRP A 1 135 ? 11.513 6.205 -12.717 1.00 97.25 135 TRP A C 1
ATOM 1067 O O . TRP A 1 135 ? 12.326 7.110 -12.525 1.00 97.25 135 TRP A O 1
ATOM 1077 N N . HIS A 1 136 ? 10.896 5.590 -11.707 1.00 94.75 136 HIS A N 1
ATOM 1078 C CA . HIS A 1 136 ? 11.251 5.861 -10.318 1.00 94.75 136 HIS A CA 1
ATOM 1079 C C . HIS A 1 136 ? 12.690 5.422 -10.006 1.00 94.75 136 HIS A C 1
ATOM 1081 O O . HIS A 1 136 ? 13.436 6.198 -9.416 1.00 94.75 136 HIS A O 1
ATOM 1087 N N . LEU A 1 137 ? 13.113 4.235 -10.450 1.00 93.19 137 LEU A N 1
ATOM 1088 C CA . LEU A 1 137 ? 14.493 3.771 -10.283 1.00 93.19 137 LEU A CA 1
ATOM 1089 C C . LEU A 1 137 ? 15.493 4.683 -11.003 1.00 93.19 137 LEU A C 1
ATOM 1091 O O . LEU A 1 137 ? 16.505 5.030 -10.400 1.00 93.19 137 LEU A O 1
ATOM 1095 N N . MET A 1 138 ? 15.189 5.135 -12.224 1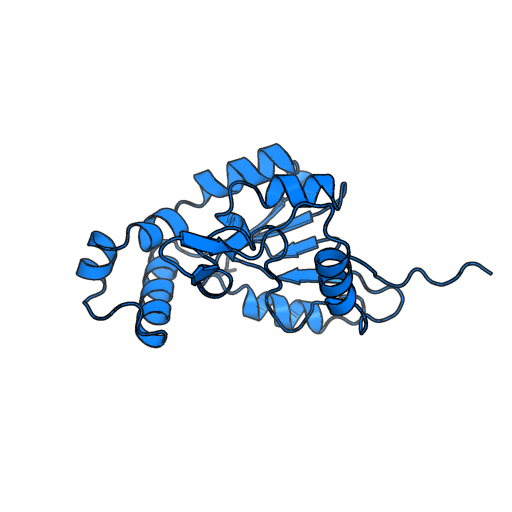.00 94.69 138 MET A N 1
ATOM 1096 C CA . MET A 1 138 ? 16.002 6.116 -12.957 1.00 94.69 138 MET A CA 1
ATOM 1097 C C . MET A 1 138 ? 16.145 7.420 -12.163 1.00 94.69 138 MET A C 1
ATOM 1099 O O . MET A 1 138 ? 17.257 7.894 -11.942 1.00 94.69 138 MET A O 1
ATOM 1103 N N . LYS A 1 139 ? 15.032 7.967 -11.649 1.00 95.06 139 LYS A N 1
ATOM 1104 C CA . LYS A 1 139 ? 15.036 9.182 -10.813 1.00 95.06 139 LYS A CA 1
ATOM 1105 C C . LYS A 1 139 ? 15.879 9.015 -9.544 1.00 95.06 139 LYS A C 1
ATOM 1107 O O . LYS A 1 139 ? 16.525 9.963 -9.114 1.00 95.06 139 LYS A O 1
ATOM 1112 N N . MET A 1 140 ? 15.871 7.823 -8.951 1.00 91.25 140 MET A N 1
ATOM 1113 C CA . MET A 1 140 ? 16.651 7.498 -7.754 1.00 91.25 140 MET A CA 1
ATOM 1114 C C . MET A 1 140 ? 18.108 7.104 -8.059 1.00 91.25 140 MET A C 1
ATOM 1116 O O . MET A 1 140 ? 18.828 6.729 -7.135 1.00 91.25 140 MET A O 1
ATOM 1120 N N . GLY A 1 141 ? 18.541 7.121 -9.328 1.00 92.50 141 GLY A N 1
ATOM 1121 C CA . GLY A 1 141 ? 19.875 6.668 -9.743 1.00 92.50 141 GLY A CA 1
ATOM 1122 C C . GLY A 1 141 ? 20.112 5.162 -9.564 1.00 92.50 141 GLY A C 1
ATOM 1123 O O . GLY A 1 141 ? 21.253 4.715 -9.512 1.00 92.50 141 GLY A O 1
ATOM 1124 N N . ARG A 1 142 ? 19.039 4.373 -9.431 1.00 89.25 142 ARG A N 1
ATOM 1125 C CA . ARG A 1 142 ? 19.055 2.909 -9.237 1.00 89.25 142 ARG A CA 1
ATOM 1126 C C . ARG A 1 142 ? 18.829 2.121 -10.531 1.00 89.25 142 ARG A C 1
ATOM 1128 O O . ARG A 1 142 ? 18.871 0.896 -10.510 1.00 89.25 142 ARG A O 1
ATOM 1135 N N . ALA A 1 143 ? 18.577 2.817 -11.631 1.00 92.81 143 ALA A N 1
ATOM 1136 C CA . ALA A 1 143 ? 18.641 2.301 -12.989 1.00 92.81 143 ALA A CA 1
ATOM 1137 C C . ALA A 1 143 ? 19.402 3.326 -13.840 1.00 92.81 143 ALA A C 1
ATOM 1139 O O . ALA A 1 143 ? 19.314 4.528 -13.586 1.00 92.81 143 ALA A O 1
ATOM 1140 N N . THR A 1 144 ? 20.178 2.846 -14.808 1.00 94.81 144 THR A N 1
ATOM 1141 C CA . THR A 1 144 ? 20.994 3.685 -15.706 1.00 94.81 144 THR A CA 1
ATOM 1142 C C . THR A 1 144 ? 20.909 3.250 -17.169 1.00 94.81 144 THR A C 1
ATOM 1144 O O . THR A 1 144 ? 21.473 3.909 -18.038 1.00 94.81 144 THR A O 1
ATOM 1147 N N . GLN A 1 145 ? 20.222 2.140 -17.437 1.00 95.81 145 GLN A N 1
ATOM 1148 C CA . GLN A 1 145 ? 20.088 1.523 -18.754 1.00 95.81 145 GLN A CA 1
ATOM 1149 C C . GLN A 1 145 ? 18.665 1.713 -19.285 1.00 95.81 145 GLN A C 1
ATOM 1151 O O . GLN A 1 145 ? 17.837 2.337 -18.624 1.00 95.81 145 GLN A O 1
ATOM 1156 N N . S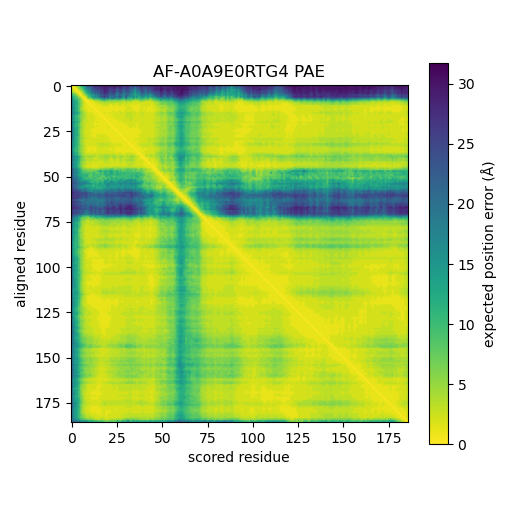ER A 1 146 ? 18.384 1.175 -20.474 1.00 97.25 146 SER A N 1
ATOM 1157 C CA . SER A 1 146 ? 17.040 1.168 -21.058 1.00 97.25 146 SER A CA 1
ATOM 1158 C C . SER A 1 146 ? 16.027 0.421 -20.174 1.00 97.25 146 SER A C 1
ATOM 1160 O O . SER A 1 146 ? 16.393 -0.290 -19.228 1.00 97.25 146 SER A O 1
ATOM 1162 N N . PHE A 1 147 ? 14.736 0.566 -20.481 1.00 96.25 147 PHE A N 1
ATOM 1163 C CA . PHE A 1 147 ? 13.687 -0.175 -19.780 1.00 96.25 147 PHE A CA 1
ATOM 1164 C C . PHE A 1 147 ? 13.841 -1.684 -19.999 1.00 96.25 147 PHE A C 1
ATOM 1166 O O . PHE A 1 147 ? 13.765 -2.447 -19.041 1.00 96.25 147 PHE A O 1
ATOM 1173 N N . GLU A 1 148 ? 14.116 -2.095 -21.234 1.00 95.94 148 GLU A N 1
ATOM 1174 C CA . GLU A 1 148 ? 14.316 -3.478 -21.657 1.00 95.94 148 GLU A CA 1
ATOM 1175 C C . GLU A 1 148 ? 15.502 -4.119 -20.925 1.00 95.94 148 GLU A C 1
ATOM 1177 O O . GLU A 1 148 ? 15.357 -5.184 -20.326 1.00 95.94 148 GLU A O 1
ATOM 1182 N N . ASP A 1 149 ? 16.650 -3.440 -20.881 1.00 96.44 149 ASP A N 1
ATOM 1183 C CA . ASP A 1 149 ? 17.837 -3.949 -20.181 1.00 96.44 149 ASP A CA 1
ATOM 1184 C C . ASP A 1 149 ? 17.623 -3.984 -18.660 1.00 96.44 149 ASP A C 1
ATOM 1186 O O . ASP A 1 149 ? 18.055 -4.911 -17.964 1.00 96.44 149 ASP A O 1
ATOM 1190 N N . THR A 1 150 ? 16.899 -2.997 -18.120 1.00 95.69 150 THR A N 1
ATOM 1191 C CA . THR A 1 150 ? 16.538 -2.977 -16.697 1.00 95.69 150 THR A CA 1
ATOM 1192 C C . THR A 1 150 ? 15.565 -4.106 -16.355 1.00 95.69 150 THR A C 1
ATOM 1194 O O . THR A 1 150 ? 15.686 -4.699 -15.288 1.00 95.69 150 THR A O 1
ATOM 1197 N N . LEU A 1 151 ? 14.623 -4.454 -17.237 1.00 93.44 151 LEU A N 1
ATOM 1198 C CA . LEU A 1 151 ? 13.723 -5.594 -17.034 1.00 93.44 151 LEU A CA 1
ATOM 1199 C C . LEU A 1 151 ? 14.491 -6.917 -16.957 1.00 93.44 151 LEU A C 1
ATOM 1201 O O . LEU A 1 151 ? 14.178 -7.753 -16.111 1.00 93.44 151 LEU A O 1
ATOM 1205 N N . LEU A 1 152 ? 15.500 -7.095 -17.814 1.00 92.88 152 LEU A N 1
ATOM 1206 C CA . LEU A 1 152 ? 16.337 -8.297 -17.830 1.00 92.88 152 LEU A CA 1
ATOM 1207 C C . LEU A 1 152 ? 17.251 -8.388 -16.600 1.00 92.88 152 LEU A C 1
ATOM 1209 O O . LEU A 1 152 ? 17.473 -9.479 -16.077 1.00 92.88 152 LEU A O 1
ATOM 1213 N N . SER A 1 153 ? 17.774 -7.256 -16.125 1.00 92.12 153 SER A N 1
ATOM 1214 C CA . SER A 1 153 ? 18.708 -7.212 -14.989 1.00 92.12 153 SER A CA 1
ATOM 1215 C C . SER A 1 153 ? 18.034 -7.078 -13.619 1.00 92.12 153 SER A C 1
ATOM 1217 O O . SER A 1 153 ? 18.645 -7.415 -12.604 1.00 92.12 153 SER A O 1
ATOM 1219 N N . ASN A 1 154 ? 16.778 -6.623 -13.561 1.00 90.62 154 ASN A N 1
ATOM 1220 C CA . ASN A 1 154 ? 16.021 -6.434 -12.327 1.00 90.62 154 ASN A CA 1
ATOM 1221 C C . ASN A 1 154 ? 14.642 -7.122 -12.389 1.00 90.62 154 ASN A C 1
ATOM 1223 O O . ASN A 1 154 ? 13.623 -6.477 -12.670 1.00 90.62 154 ASN A O 1
ATOM 1227 N N . PRO A 1 155 ? 14.578 -8.418 -12.026 1.00 88.50 155 PRO A N 1
ATOM 1228 C CA . PRO A 1 155 ? 13.338 -9.196 -12.016 1.00 88.50 155 PRO A CA 1
ATOM 1229 C C . PRO A 1 155 ? 12.212 -8.605 -11.150 1.00 88.50 155 PRO A C 1
ATOM 1231 O O . PRO A 1 155 ? 11.044 -8.933 -11.366 1.00 88.50 155 PRO A O 1
ATOM 1234 N N . LEU A 1 156 ? 12.522 -7.705 -10.203 1.00 87.75 156 LEU A N 1
ATOM 1235 C CA . LEU A 1 156 ? 11.526 -7.064 -9.332 1.00 87.75 156 LEU A CA 1
ATOM 1236 C C . LEU A 1 156 ? 10.569 -6.128 -10.084 1.00 87.75 156 LEU A C 1
ATOM 1238 O O . LEU A 1 156 ? 9.472 -5.841 -9.597 1.00 87.75 156 LEU A O 1
ATOM 1242 N N . LEU A 1 157 ? 10.940 -5.651 -11.278 1.00 91.25 157 LEU A N 1
ATOM 1243 C CA . LEU A 1 157 ? 10.016 -4.885 -12.123 1.00 91.25 157 LEU A CA 1
ATOM 1244 C C . LEU A 1 157 ? 8.845 -5.754 -12.593 1.00 91.25 157 LEU A C 1
ATOM 1246 O O . LEU A 1 157 ? 7.722 -5.257 -12.676 1.00 91.25 157 LEU A O 1
ATOM 1250 N N . ILE A 1 158 ? 9.099 -7.039 -12.848 1.00 91.19 158 ILE A N 1
ATOM 1251 C CA . ILE A 1 158 ? 8.085 -8.001 -13.281 1.00 91.19 158 ILE A CA 1
ATOM 1252 C C . ILE A 1 158 ? 7.375 -8.590 -12.063 1.00 91.19 158 ILE A C 1
ATOM 1254 O O . ILE A 1 158 ? 6.150 -8.526 -11.985 1.00 91.19 158 ILE A O 1
ATOM 1258 N N . SER A 1 159 ? 8.120 -9.107 -11.080 1.00 89.81 159 SER A N 1
ATOM 1259 C CA . SER A 1 159 ? 7.516 -9.768 -9.915 1.00 89.81 159 SER A CA 1
ATOM 1260 C C . SER A 1 159 ? 6.707 -8.809 -9.036 1.00 89.81 159 SER A C 1
ATOM 1262 O O . SER A 1 159 ? 5.732 -9.219 -8.415 1.00 89.81 159 SER A O 1
ATOM 1264 N N . GLY A 1 160 ? 7.018 -7.509 -9.032 1.00 88.25 160 GLY A N 1
ATOM 1265 C CA . GLY A 1 160 ? 6.173 -6.511 -8.368 1.00 88.25 160 GLY A CA 1
ATOM 1266 C C . GLY A 1 160 ? 4.791 -6.331 -9.017 1.00 88.25 160 GLY A C 1
ATOM 1267 O O . GLY A 1 160 ? 3.886 -5.776 -8.403 1.00 88.25 160 GLY A O 1
ATOM 1268 N N . SER A 1 161 ? 4.614 -6.797 -10.255 1.00 93.00 161 SER A N 1
ATOM 1269 C CA . SER A 1 161 ? 3.344 -6.767 -10.987 1.00 93.00 161 SER A CA 1
ATOM 1270 C C . SER A 1 161 ? 2.589 -8.105 -10.955 1.00 93.00 161 SER A C 1
ATOM 1272 O O . SER A 1 161 ? 1.464 -8.176 -11.445 1.00 93.00 161 SER A O 1
ATOM 1274 N N . THR A 1 162 ? 3.160 -9.177 -10.389 1.00 93.50 162 THR A N 1
ATOM 1275 C CA . THR A 1 162 ? 2.481 -10.481 -10.262 1.00 93.50 162 THR A CA 1
ATOM 1276 C C . THR A 1 162 ? 1.554 -10.483 -9.046 1.00 93.50 162 THR A C 1
ATOM 1278 O O . THR A 1 162 ? 1.790 -11.190 -8.067 1.00 93.50 162 THR A O 1
ATOM 1281 N N . TYR A 1 163 ? 0.524 -9.637 -9.080 1.00 95.94 163 TYR A N 1
ATOM 1282 C CA . TYR A 1 163 ? -0.293 -9.303 -7.910 1.00 95.94 163 TYR A CA 1
ATOM 1283 C C . TYR A 1 163 ? -0.964 -10.503 -7.252 1.00 95.94 163 TYR A C 1
ATOM 1285 O O . TYR A 1 163 ? -1.008 -10.560 -6.030 1.00 95.94 163 TYR A O 1
ATOM 1293 N N . GLU A 1 164 ? -1.453 -11.466 -8.036 1.00 94.69 164 GLU A N 1
ATOM 1294 C CA . GLU A 1 164 ? -2.140 -12.648 -7.505 1.00 94.69 164 GLU A CA 1
ATOM 1295 C C . GLU A 1 164 ? -1.276 -13.413 -6.495 1.00 94.69 164 GLU A C 1
ATOM 1297 O O . GLU A 1 164 ? -1.764 -13.780 -5.427 1.00 94.69 164 GLU A O 1
ATOM 1302 N N . LEU A 1 165 ? 0.012 -13.602 -6.806 1.00 89.81 165 LEU A N 1
ATOM 1303 C CA . LEU A 1 165 ? 0.959 -14.305 -5.940 1.00 89.81 165 LEU A CA 1
ATOM 1304 C C . LEU A 1 165 ? 1.041 -13.650 -4.556 1.00 89.81 165 LEU A C 1
ATOM 1306 O O . LEU A 1 165 ? 1.024 -14.337 -3.539 1.00 89.81 165 LEU A O 1
ATOM 1310 N N . HIS A 1 166 ? 1.107 -12.320 -4.535 1.00 93.75 166 HIS A N 1
ATOM 1311 C CA . HIS A 1 166 ? 1.247 -11.538 -3.310 1.00 93.75 166 HIS A CA 1
ATOM 1312 C C . HIS A 1 166 ? -0.082 -11.419 -2.561 1.00 93.75 166 HIS A C 1
ATOM 1314 O O . HIS A 1 166 ? -0.147 -11.648 -1.358 1.00 93.75 166 HIS A O 1
ATOM 1320 N N . LEU A 1 167 ? -1.171 -11.114 -3.266 1.00 96.75 167 LEU A N 1
ATOM 1321 C CA . LEU A 1 167 ? -2.493 -10.920 -2.668 1.00 96.75 167 LEU A CA 1
ATOM 1322 C C . LEU A 1 167 ? -3.054 -12.199 -2.055 1.00 96.75 167 LEU A C 1
ATOM 1324 O O . LEU A 1 167 ? -3.730 -12.121 -1.033 1.00 96.75 167 LEU A O 1
ATOM 1328 N N . ARG A 1 168 ? -2.757 -13.369 -2.636 1.00 96.62 168 ARG A N 1
ATOM 1329 C CA . ARG A 1 168 ? -3.189 -14.652 -2.072 1.00 96.62 168 ARG A CA 1
ATOM 1330 C C . ARG A 1 168 ? -2.671 -14.829 -0.646 1.00 96.62 168 ARG A C 1
ATOM 1332 O O . ARG A 1 168 ? -3.461 -15.131 0.236 1.00 96.62 168 ARG A O 1
ATOM 1339 N N . HIS A 1 169 ? -1.398 -14.513 -0.400 1.00 95.81 169 HIS A N 1
ATOM 1340 C CA . HIS A 1 169 ? -0.825 -14.542 0.948 1.00 95.81 169 HIS A CA 1
ATOM 1341 C C . HIS A 1 169 ? -1.592 -13.640 1.926 1.00 95.81 169 HIS A C 1
ATOM 1343 O O . HIS A 1 169 ? -1.914 -14.051 3.036 1.00 95.81 169 HIS A O 1
ATOM 1349 N N . TRP A 1 170 ? -1.928 -12.417 1.513 1.00 97.69 170 TRP A N 1
ATOM 1350 C CA . TRP A 1 170 ? -2.680 -11.486 2.357 1.00 97.69 170 TRP A CA 1
ATOM 1351 C C . TRP A 1 170 ? -4.104 -11.960 2.648 1.00 97.69 170 TRP A C 1
ATOM 1353 O O . TRP A 1 170 ? -4.569 -11.831 3.780 1.00 97.69 170 TRP A O 1
ATOM 1363 N N . ILE A 1 171 ? -4.780 -12.527 1.650 1.00 97.94 171 ILE A N 1
ATOM 1364 C CA . ILE A 1 171 ? -6.124 -13.092 1.799 1.00 97.94 171 ILE A CA 1
ATOM 1365 C C . ILE A 1 171 ? -6.096 -14.313 2.725 1.00 97.94 171 ILE A C 1
ATOM 1367 O O . ILE A 1 171 ? -6.963 -14.419 3.589 1.00 97.94 171 ILE A O 1
ATOM 1371 N N . ASP A 1 172 ? -5.096 -15.186 2.603 1.00 97.44 172 ASP A N 1
ATOM 1372 C CA . ASP A 1 172 ? -4.946 -16.369 3.459 1.00 97.44 172 ASP A CA 1
ATOM 1373 C C . ASP A 1 172 ? -4.724 -15.985 4.935 1.00 97.44 172 ASP A C 1
ATOM 1375 O O . ASP A 1 172 ? -5.200 -16.673 5.838 1.00 97.44 172 ASP A O 1
ATOM 1379 N N . VAL A 1 173 ? -4.030 -14.870 5.194 1.00 97.44 173 VAL A N 1
ATOM 1380 C CA . VAL A 1 173 ? -3.686 -14.411 6.552 1.00 97.44 173 VAL A CA 1
ATOM 1381 C C . VAL A 1 173 ? -4.783 -13.561 7.198 1.00 97.44 173 VAL A C 1
ATOM 1383 O O . VAL A 1 173 ? -5.083 -13.734 8.382 1.00 97.44 173 VAL A O 1
ATOM 1386 N N . LEU A 1 174 ? -5.362 -12.611 6.458 1.00 97.31 174 LEU A N 1
ATOM 1387 C CA . LEU A 1 174 ? -6.350 -11.671 7.002 1.00 97.31 174 LEU A CA 1
ATOM 1388 C C . LEU A 1 174 ? -7.797 -12.104 6.763 1.00 97.31 174 LEU A C 1
ATOM 1390 O O . LEU A 1 174 ? -8.673 -11.677 7.511 1.00 97.31 174 LEU A O 1
ATOM 1394 N N . GLY A 1 175 ? -8.053 -12.947 5.765 1.00 97.56 175 GLY A N 1
ATOM 1395 C CA . GLY A 1 175 ? -9.395 -13.248 5.281 1.00 97.56 175 GLY A CA 1
ATOM 1396 C C . GLY A 1 175 ? -9.857 -12.275 4.193 1.00 97.56 175 GLY A C 1
ATOM 1397 O O . GLY A 1 175 ? -9.484 -11.099 4.151 1.00 97.56 175 GLY A O 1
ATOM 1398 N N . HIS A 1 176 ? -10.697 -12.777 3.286 1.00 96.38 176 HIS A N 1
ATOM 1399 C CA . HIS A 1 176 ? -11.183 -12.024 2.126 1.00 96.38 176 HIS A CA 1
ATOM 1400 C C . HIS A 1 176 ? -12.022 -10.789 2.514 1.00 96.38 176 HIS A C 1
ATOM 1402 O O . HIS A 1 176 ? -12.007 -9.780 1.818 1.00 96.38 176 HIS A O 1
ATOM 1408 N N . ASP A 1 177 ? -12.748 -10.834 3.630 1.00 97.69 177 ASP A N 1
ATOM 1409 C CA . ASP A 1 177 ? -13.578 -9.737 4.151 1.00 97.69 177 ASP A CA 1
ATOM 1410 C C . ASP A 1 177 ? -12.761 -8.541 4.671 1.00 97.69 177 ASP A C 1
ATOM 1412 O O . ASP A 1 177 ? -13.297 -7.444 4.849 1.00 97.69 177 ASP A O 1
ATOM 1416 N N . ARG A 1 178 ? -11.456 -8.737 4.885 1.00 97.88 178 ARG A N 1
ATOM 1417 C CA . ARG A 1 178 ? -10.535 -7.726 5.420 1.00 97.88 178 ARG A CA 1
ATOM 1418 C C . ARG A 1 178 ? -9.573 -7.166 4.385 1.00 97.88 178 ARG A C 1
ATOM 1420 O O . ARG A 1 178 ? -8.809 -6.256 4.702 1.00 97.88 178 ARG A O 1
ATOM 1427 N N . VAL A 1 179 ? -9.631 -7.670 3.156 1.00 98.31 179 VAL A N 1
ATOM 1428 C CA . VAL A 1 179 ? -8.815 -7.216 2.032 1.00 98.31 179 VAL A CA 1
ATOM 1429 C C . VAL A 1 179 ? -9.698 -6.467 1.040 1.00 98.31 179 VAL A C 1
ATOM 1431 O O . VAL A 1 179 ? -10.639 -7.017 0.473 1.00 98.31 179 VAL A O 1
ATOM 1434 N N . LYS A 1 180 ? -9.380 -5.195 0.798 1.00 98.25 180 LYS A N 1
ATOM 1435 C CA . LYS A 1 180 ? -10.019 -4.371 -0.227 1.00 98.25 180 LYS A CA 1
ATOM 1436 C C . LYS A 1 180 ? -9.046 -4.142 -1.375 1.00 98.25 180 LYS A C 1
ATOM 1438 O O . LYS A 1 180 ? -7.972 -3.586 -1.178 1.00 98.25 180 LYS A O 1
ATOM 1443 N N . ILE A 1 181 ? -9.454 -4.517 -2.581 1.00 97.81 181 ILE A N 1
ATOM 1444 C CA . ILE A 1 181 ? -8.725 -4.207 -3.813 1.00 97.81 181 ILE A CA 1
ATOM 1445 C C . ILE A 1 181 ? -9.406 -3.016 -4.497 1.00 97.81 181 ILE A C 1
ATOM 1447 O O . ILE A 1 181 ? -10.638 -2.942 -4.542 1.00 97.81 181 ILE A O 1
ATOM 1451 N N . VAL A 1 182 ? -8.599 -2.083 -4.993 1.00 96.94 182 VAL A N 1
ATOM 1452 C CA . VAL A 1 182 ? -9.000 -0.899 -5.762 1.00 96.94 182 VAL A CA 1
ATOM 1453 C C . VAL A 1 182 ? -8.143 -0.858 -7.024 1.00 96.94 182 VAL A C 1
ATOM 1455 O O . VAL A 1 182 ? -6.944 -1.128 -6.953 1.00 96.94 182 VAL A O 1
ATOM 1458 N N . LEU A 1 183 ? -8.735 -0.547 -8.173 1.00 96.69 183 LEU A N 1
ATOM 1459 C CA . LEU A 1 183 ? -7.986 -0.373 -9.414 1.00 96.69 183 LEU A CA 1
ATOM 1460 C C . LEU A 1 183 ? -7.656 1.108 -9.590 1.00 96.69 183 LEU A C 1
ATOM 1462 O O . LEU A 1 183 ? -8.475 1.971 -9.305 1.00 96.69 183 LEU A O 1
ATOM 1466 N N . PHE A 1 184 ? -6.433 1.405 -10.013 1.00 94.44 184 PHE A N 1
ATOM 1467 C CA . PHE A 1 184 ? -5.932 2.765 -10.192 1.00 94.44 184 PHE A CA 1
ATOM 1468 C C . PHE A 1 184 ? -6.650 3.507 -11.325 1.00 94.44 184 PHE A C 1
ATOM 1470 O O . PHE A 1 184 ? -6.673 4.733 -11.348 1.00 94.44 184 PHE A O 1
ATOM 1477 N N . GLU A 1 185 ? -7.159 2.762 -12.300 1.00 91.50 185 GLU A N 1
ATOM 1478 C CA . GLU A 1 185 ? -7.839 3.287 -13.476 1.00 91.50 185 GLU A CA 1
ATOM 1479 C C . GLU A 1 185 ? -9.328 3.625 -13.258 1.00 91.50 185 GLU A C 1
ATOM 1481 O O . GLU A 1 185 ? -9.904 4.261 -14.143 1.00 91.50 185 GLU A O 1
ATOM 1486 N N . ASP A 1 186 ? -9.914 3.224 -12.123 1.00 85.31 186 ASP A N 1
ATOM 1487 C CA . ASP A 1 186 ? -11.314 3.486 -11.740 1.00 85.31 186 ASP A CA 1
ATOM 1488 C C . ASP A 1 186 ? -11.461 4.808 -10.962 1.00 85.31 186 ASP A C 1
ATOM 1490 O O . ASP A 1 186 ? -12.469 5.518 -11.195 1.00 85.31 186 ASP A O 1
#

pLDDT: mean 86.38, std 16.37, range [32.62, 98.56]

Foldseek 3Di:
DDDQDQPQAAQEEQAADPQLCLVVVQVVQCPDLQEDEQPDQLCLLPQVPCVVNVVQWDDDPNDTDGPDDDVPPPVSSVVNSVSRVPPPRNHRYYHYHRCNLVGLGSLVVCCVVRVNYAYEYEAEDLVSSLVSVQVVCVVVVNDDDDSVVCVVVPVCSNVSNPNVVSVVSNCVRNNPVRYHYDYSVD

Solvent-accessible surface area (backbone atoms only — not comparable to full-atom values): 10493 Å² total; per-residue (Å²): 134,83,76,80,67,60,35,63,63,58,51,33,30,38,28,15,36,71,68,18,52,52,70,59,52,49,56,59,48,50,69,37,92,58,34,34,56,52,99,58,71,70,45,76,62,47,44,76,35,68,85,86,31,44,89,50,43,49,75,61,96,88,40,82,46,61,65,70,71,63,103,78,39,64,64,60,54,50,54,59,35,54,60,34,70,84,44,55,79,69,23,49,29,32,43,50,32,32,67,38,46,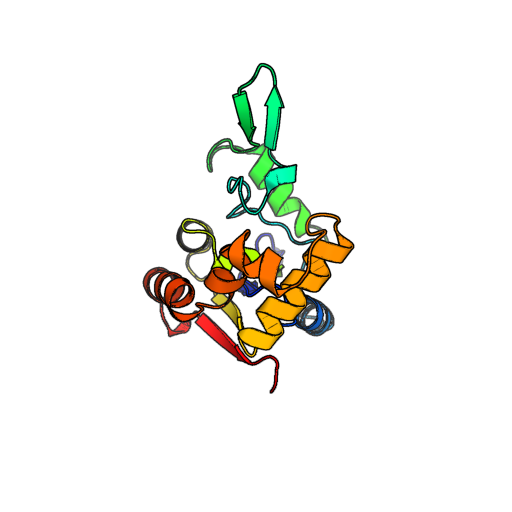77,36,94,50,17,53,56,53,43,44,72,76,33,74,81,44,31,37,35,33,28,39,49,63,44,65,63,26,28,55,49,46,50,54,49,29,39,76,69,69,75,42,89,70,54,71,69,59,42,48,75,75,36,61,62,45,57,61,73,43,48,52,67,72,40,49,50,56,44,33,74,66,61,33,67,94,30,52,45,82,43,60,57,89,113

Mean predicted aligned error: 6.42 Å

Secondary structure (DSSP, 8-state):
-PPP----S-SEEEEE-TTSSHHHHHHHHHTSTTEE--SS---GGGTT-TTT-GGGEEEETTEEEES---TT-HHHHHHHHHTTTTPPTT-EEEEE-GGGGG-TTHHHHHHHH-TT-EEEEEE--HHHHHHHHHHHHHHTTS--S-HHHHHHH-THHHHTT-HHHHHHHHHHHH-GGGEEEEETT-

Nearest PDB structures (foldseek):
  3rnl-assembly1_A  TM=7.917E-01  e=2.127E-14  Alicyclobacillus acidocaldarius subsp. acidocaldarius DSM 446
  6xkg-assembly2_A  TM=8.460E-01  e=1.916E-09  Homo sapiens
  1zrh-assembly1_A  TM=8.191E-01  e=1.511E-09  Homo sapiens
  3bd9-assembly1_A  TM=7.810E-01  e=1.511E-09  Homo sapiens
  1nst-assembly1_A  TM=7.328E-01  e=5.666E-08  Homo sapiens

Radius of gyration: 17.44 Å; Cα contacts (8 Å, |Δi|>4): 272; chains: 1; bounding box: 49×31×54 Å